Protein 4DUQ (pdb70)

InterPro domains:
  IPR001751 S100/Calcium binding protein 7/8-like, conserved site [PS00303] (59-80)
  IPR002048 EF-hand domain [PS50222] (51-86)
  IPR011992 EF-hand domain pair [SSF47473] (4-92)
  IPR013787 S100/CaBP-9k-type, calcium binding, subdomain [PF01023] (6-48)
  IPR013787 S100/CaBP-9k-type, calcium binding, subdomain [SM01394] (6-48)
  IPR018247 EF-Hand 1, calcium-binding site [PS00018] (64-76)
  IPR034325 S-100 [cd00213] (4-91)

GO terms:
  GO:0042802 identical protein binding (F, IPI)
  GO:0005515 protein binding (F, IPI)
  GO:0043542 endothelial cell migration (P, IMP)

CATH classification: 1.10.238.10

Organism: Homo sapiens (NCBI:txid9606)

Sequence (178 aa):
SSSSLEQALAVVLLVTTFHKYSSQEGDKFKLSKGEMKELLHHKKELPSSFVGEEKVDEEGLKKKKLMGSLDENSSDQQQVDFQEYAVFLALITVMSSNDFSSSLEQALAVLLVVTTTFHKYSSQQEGDKFKLSKGEMKELLHKELPSSFVGEKVDDEEGLKKLMGSSLDENSDQQVDFQQEYAVFLALIITTVMMSSNDFFQ

Radius of gyration: 16.67 Å; Cα contacts (8 Å, |Δi|>4): 256; chains: 2; bounding box: 32×40×41 Å

B-factor: mean 35.58, std 19.5, range [15.64, 169.21]

Structure (mmCIF, N/CA/C/O backbone):
data_4DUQ
#
_entry.id   4DUQ
#
_cell.length_a   84.670
_cell.length_b   84.670
_cell.length_c   58.300
_cell.angle_alpha   90.000
_cell.angle_beta   90.000
_cell.angle_gamma   120.000
#
_symmetry.space_group_name_H-M   'P 31 2 1'
#
loop_
_entity.id
_entity.type
_entity.pdbx_description
1 polymer 'Protein S100-A2'
2 non-polymer 'CALCIUM ION'
3 non-polymer 'POLYETHYLENE GLYCOL (N=34)'
4 water water
#
loop_
_atom_site.group_PDB
_atom_site.id
_atom_site.type_symbol
_atom_site.label_atom_id
_atom_site.label_alt_id
_atom_site.label_comp_id
_atom_site.label_asym_id
_atom_site.label_entity_id
_atom_site.label_seq_id
_atom_site.pdbx_PDB_ins_code
_atom_site.Cartn_x
_atom_site.Cartn_y
_atom_site.Cartn_z
_atom_site.occupancy
_atom_site.B_iso_or_equiv
_atom_site.auth_seq_id
_atom_site.auth_comp_id
_atom_site.auth_asym_id
_atom_site.auth_atom_id
_atom_site.pdbx_PDB_model_num
ATOM 1 N N . SER A 1 3 ? 32.438 23.527 24.916 1.00 81.17 2 SER A N 1
ATOM 2 C CA . SER A 1 3 ? 31.780 24.062 23.686 1.00 67.09 2 SER A CA 1
ATOM 3 C C . SER A 1 3 ? 30.289 24.254 23.881 1.00 46.44 2 SER A C 1
ATOM 4 O O . SER A 1 3 ? 29.574 23.349 24.290 1.00 73.02 2 SER A O 1
ATOM 7 N N . SER A 1 4 ? 29.782 25.407 23.472 1.00 41.31 3 SER A N 1
ATOM 8 C CA . SER A 1 4 ? 28.362 25.615 23.497 1.00 31.57 3 SER A CA 1
ATOM 9 C C . SER A 1 4 ? 27.668 24.687 22.502 1.00 31.05 3 SER A C 1
ATOM 10 O O . SER A 1 4 ? 28.269 24.093 21.628 1.00 32.89 3 SER A O 1
ATOM 13 N N . SER A 1 5 ? 26.362 24.632 22.617 1.00 29.93 4 SER A N 1
ATOM 14 C CA A SER A 1 5 ? 25.578 23.873 21.669 0.50 31.97 4 SER A CA 1
ATOM 15 C CA B SER A 1 5 ? 25.538 23.886 21.694 0.50 36.08 4 SER A CA 1
ATOM 16 C C . SER A 1 5 ? 25.728 24.434 20.267 1.00 28.26 4 SER A C 1
ATOM 17 O O . SER A 1 5 ? 25.810 23.652 19.324 1.00 28.01 4 SER A O 1
ATOM 22 N N . LEU A 1 6 ? 25.794 25.752 20.143 1.00 25.50 5 LEU A N 1
ATOM 23 C CA . LEU A 1 6 ? 25.955 26.340 18.833 1.00 24.14 5 LEU A CA 1
ATOM 24 C C . LEU A 1 6 ? 27.336 25.993 18.262 1.00 24.66 5 LEU A C 1
ATOM 25 O O . LEU A 1 6 ? 27.452 25.673 17.074 1.00 23.48 5 LEU A O 1
ATOM 30 N N . GLU A 1 7 ? 28.358 26.060 19.084 1.00 25.30 6 GLU A N 1
ATOM 31 C CA . GLU A 1 7 ? 29.689 25.742 18.592 1.00 24.81 6 GLU A CA 1
ATOM 32 C C . GLU A 1 7 ? 29.775 24.278 18.162 1.00 24.67 6 GLU A C 1
ATOM 33 O O . GLU A 1 7 ? 30.434 23.946 17.174 1.00 27.97 6 GLU A O 1
ATOM 39 N N . GLN A 1 8 ? 29.130 23.399 18.920 1.00 25.66 7 GLN A N 1
ATOM 40 C CA . GLN A 1 8 ? 29.135 21.999 18.536 1.00 28.20 7 GLN A CA 1
ATOM 41 C C . GLN A 1 8 ? 28.452 21.837 17.168 1.00 25.79 7 GLN A C 1
ATOM 42 O O . GLN A 1 8 ? 28.909 21.044 16.330 1.00 28.45 7 GLN A O 1
ATOM 48 N N . ALA A 1 9 ? 27.385 22.570 16.945 1.00 24.59 8 ALA A N 1
ATOM 49 C CA . ALA A 1 9 ? 26.685 22.501 15.687 1.00 25.33 8 ALA A CA 1
ATOM 50 C C . ALA A 1 9 ? 27.527 23.040 14.531 1.00 22.87 8 ALA A C 1
ATOM 51 O O . ALA A 1 9 ? 27.588 22.408 13.451 1.00 22.79 8 ALA A O 1
ATOM 53 N N . LEU A 1 10 ? 28.188 24.146 14.778 1.00 22.40 9 LEU A N 1
ATOM 54 C CA . LEU A 1 10 ? 29.072 24.692 13.773 1.00 22.26 9 LEU A CA 1
ATOM 55 C C . LEU A 1 10 ? 30.193 23.710 13.424 1.00 24.34 9 LEU A C 1
ATOM 56 O O . LEU A 1 10 ? 30.614 23.579 12.258 1.00 24.58 9 LEU A O 1
ATOM 61 N N . ALA A 1 11 ? 30.699 23.007 14.430 1.00 24.16 10 ALA A N 1
ATOM 62 C CA . ALA A 1 11 ? 31.745 22.036 14.207 1.00 29.21 10 ALA A CA 1
ATOM 63 C C . ALA A 1 11 ? 31.252 20.942 13.257 1.00 25.68 10 ALA A C 1
ATOM 64 O O . ALA A 1 11 ? 32.032 20.476 12.431 1.00 27.17 10 ALA A O 1
ATOM 66 N N . VAL A 1 12 ? 29.998 20.496 13.423 1.00 24.36 11 VAL A N 1
ATOM 67 C CA A VAL A 1 12 ? 29.459 19.470 12.530 0.50 27.77 11 VAL A CA 1
ATOM 68 C CA B VAL A 1 12 ? 29.334 19.517 12.517 0.50 25.17 11 VAL A CA 1
ATOM 69 C C . VAL A 1 12 ? 29.349 20.019 11.093 1.00 22.91 11 VAL A C 1
ATOM 70 O O . VAL A 1 12 ? 29.598 19.268 10.145 1.00 24.26 11 VAL A O 1
ATOM 77 N N . LEU A 1 13 ? 29.007 21.291 10.913 1.00 22.74 12 LEU A N 1
ATOM 78 C CA A LEU A 1 13 ? 28.997 21.883 9.554 0.50 22.27 12 LEU A CA 1
ATOM 79 C CA B LEU A 1 13 ? 28.975 21.837 9.552 0.50 23.73 12 LEU A CA 1
ATOM 80 C C . LEU A 1 13 ? 30.383 21.729 8.902 1.00 23.98 12 LEU A C 1
ATOM 81 O O . LEU A 1 13 ? 30.537 21.430 7.710 1.00 23.26 12 LEU A O 1
ATOM 90 N N . VAL A 1 14 ? 31.425 21.978 9.683 1.00 23.09 13 VAL A N 1
ATOM 91 C CA . VAL A 1 14 ? 32.817 21.860 9.203 1.00 23.94 13 VAL A CA 1
ATOM 92 C C . VAL A 1 14 ? 33.173 20.412 8.909 1.00 24.97 13 VAL A C 1
ATOM 93 O O . VAL A 1 14 ? 33.678 20.083 7.823 1.00 25.20 13 VAL A O 1
ATOM 97 N N . THR A 1 15 ? 32.969 19.566 9.905 1.00 24.33 14 THR A N 1
ATOM 98 C CA . THR A 1 15 ? 33.399 18.205 9.761 1.00 24.47 14 THR A CA 1
ATOM 99 C C . THR A 1 15 ? 32.638 17.471 8.622 1.00 23.27 14 THR A C 1
ATOM 100 O O . THR A 1 15 ? 33.177 16.608 7.933 1.00 27.34 14 THR A O 1
ATOM 104 N N . THR A 1 16 ? 31.380 17.829 8.447 1.00 23.58 15 THR A N 1
ATOM 105 C CA . THR A 1 16 ? 30.590 17.208 7.397 1.00 24.08 15 THR A CA 1
ATOM 106 C C . THR A 1 16 ? 31.179 17.462 6.033 1.00 23.55 15 THR A C 1
ATOM 107 O O . THR A 1 16 ? 31.244 16.579 5.180 1.00 24.73 15 THR A O 1
ATOM 111 N N . PHE A 1 17 ? 31.603 18.698 5.824 1.00 22.81 16 PHE A N 1
ATOM 112 C CA . PHE A 1 17 ? 32.183 19.041 4.536 1.00 23.32 16 PHE A CA 1
ATOM 113 C C . PHE A 1 17 ? 33.382 18.135 4.261 1.00 22.59 16 PHE A C 1
ATOM 114 O O . PHE A 1 17 ? 33.498 17.539 3.179 1.00 24.00 16 PHE A O 1
ATOM 122 N N . HIS A 1 18 ? 34.278 18.029 5.234 1.00 22.12 17 HIS A N 1
ATOM 123 C CA . HIS A 1 18 ? 35.503 17.276 5.059 1.00 22.27 17 HIS A CA 1
ATOM 124 C C . HIS A 1 18 ? 35.282 15.789 4.989 1.00 21.61 17 HIS A C 1
ATOM 125 O O . HIS A 1 18 ? 35.997 15.095 4.277 1.00 22.59 17 HIS A O 1
ATOM 132 N N . LYS A 1 19 ? 34.255 15.307 5.663 1.00 22.12 18 LYS A N 1
ATOM 133 C CA . LYS A 1 19 ? 33.909 13.897 5.603 1.00 23.03 18 LYS A CA 1
ATOM 134 C C . LYS A 1 19 ? 33.672 13.441 4.162 1.00 21.62 18 LYS A C 1
ATOM 135 O O . LYS A 1 19 ? 34.078 12.342 3.750 1.00 23.15 18 LYS A O 1
ATOM 141 N N . TYR A 1 20 ? 32.997 14.277 3.390 1.00 20.74 19 TYR A N 1
ATOM 142 C CA . TYR A 1 20 ? 32.678 13.981 1.996 1.00 21.79 19 TYR A CA 1
ATOM 143 C C . TYR A 1 20 ? 33.823 14.443 1.078 1.00 20.73 19 TYR A C 1
ATOM 144 O O . TYR A 1 20 ? 34.173 13.705 0.144 1.00 22.47 19 TYR A O 1
ATOM 153 N N . SER A 1 21 ? 34.377 15.634 1.295 1.00 20.62 20 SER A N 1
ATOM 154 C CA . SER A 1 21 ? 35.363 16.183 0.363 1.00 20.52 20 SER A CA 1
ATOM 155 C C . SER A 1 21 ? 36.621 15.346 0.315 1.00 19.88 20 SER A C 1
ATOM 156 O O . SER A 1 21 ? 37.255 15.314 -0.720 1.00 19.91 20 SER A O 1
ATOM 159 N N . SER A 1 22 ? 36.973 14.729 1.443 1.00 19.57 21 SER A N 1
ATOM 160 C CA . SER A 1 22 ? 38.248 14.037 1.563 1.00 18.75 21 SER A CA 1
ATOM 161 C C . SER A 1 22 ? 38.231 12.634 1.011 1.00 18.69 21 SER A C 1
ATOM 162 O O . SER A 1 22 ? 39.237 11.945 1.093 1.00 20.14 21 SER A O 1
ATOM 165 N N . GLN A 1 23 ? 37.127 12.183 0.423 1.00 19.21 22 GLN A N 1
ATOM 166 C CA . GLN A 1 23 ? 37.061 10.834 -0.119 1.00 20.29 22 GLN A CA 1
ATOM 167 C C . GLN A 1 23 ? 37.802 10.639 -1.438 1.00 19.98 22 GLN A C 1
ATOM 168 O O . GLN A 1 23 ? 38.640 9.747 -1.551 1.00 21.44 22 GLN A O 1
ATOM 174 N N . GLU A 1 24 ? 37.471 11.501 -2.386 1.00 20.51 23 GLU A N 1
ATOM 175 C CA . GLU A 1 24 ? 37.934 11.381 -3.755 1.00 22.09 23 GLU A CA 1
ATOM 176 C C . GLU A 1 24 ? 38.615 12.647 -4.205 1.00 20.46 23 GLU A C 1
ATOM 177 O O . GLU A 1 24 ? 38.418 13.770 -3.702 1.00 20.92 23 GLU A O 1
ATOM 183 N N . GLY A 1 25 ? 39.346 12.511 -5.299 1.00 23.91 24 GLY A N 1
ATOM 184 C CA . GLY A 1 25 ? 39.995 13.622 -5.934 1.00 24.81 24 GLY A CA 1
ATOM 185 C C . GLY A 1 25 ? 40.749 14.518 -4.982 1.00 23.14 24 GLY A C 1
ATOM 186 O O . GLY A 1 25 ? 41.463 14.082 -4.101 1.00 22.92 24 GLY A O 1
ATOM 187 N N . ASP A 1 26 ? 40.484 15.835 -5.096 1.00 23.33 25 ASP A N 1
ATOM 188 C CA . ASP A 1 26 ? 41.012 16.865 -4.229 1.00 22.34 25 ASP A CA 1
ATOM 189 C C . ASP A 1 26 ? 40.267 16.663 -2.892 1.00 23.54 25 ASP A C 1
ATOM 190 O O . ASP A 1 26 ? 39.006 16.709 -2.783 1.00 22.43 25 ASP A O 1
ATOM 195 N N . LYS A 1 27 ? 41.071 16.490 -1.853 1.00 20.58 26 LYS A N 1
ATOM 196 C CA . LYS A 1 27 ? 40.554 16.217 -0.497 1.00 19.81 26 LYS A CA 1
ATOM 197 C C . LYS A 1 27 ? 39.917 17.421 0.146 1.00 20.99 26 LYS A C 1
ATOM 198 O O . LYS A 1 27 ? 39.186 17.217 1.119 1.00 22.64 26 LYS A O 1
ATOM 204 N N . PHE A 1 28 ? 40.092 18.626 -0.408 1.00 21.07 27 PHE A N 1
ATOM 205 C CA . PHE A 1 28 ? 39.494 19.804 0.125 1.00 22.66 27 PHE A CA 1
ATOM 206 C C . PHE A 1 28 ? 38.378 20.407 -0.719 1.00 21.56 27 PHE A C 1
ATOM 207 O O . PHE A 1 28 ? 37.862 21.470 -0.408 1.00 23.81 27 PHE A O 1
ATOM 215 N N . LYS A 1 29 ? 37.918 19.638 -1.696 1.00 21.39 28 LYS A N 1
ATOM 216 C CA . LYS A 1 29 ? 36.801 20.080 -2.540 1.00 21.27 28 LYS A CA 1
ATOM 217 C C . LYS A 1 29 ? 35.806 18.955 -2.683 1.00 21.25 28 LYS A C 1
ATOM 218 O O . LYS A 1 29 ? 36.227 17.790 -2.758 1.00 19.98 28 LYS A O 1
ATOM 224 N N . LEU A 1 30 ? 34.526 19.320 -2.783 1.00 20.07 29 LEU A N 1
ATOM 225 C CA . LEU A 1 30 ? 33.453 18.373 -3.018 1.00 20.04 29 LEU A CA 1
ATOM 226 C C . LEU A 1 30 ? 33.243 18.262 -4.538 1.00 20.98 29 LEU A C 1
ATOM 227 O O . LEU A 1 30 ? 32.903 19.276 -5.190 1.00 22.12 29 LEU A O 1
ATOM 232 N N . SER A 1 31 ? 33.406 17.055 -5.048 1.00 21.76 30 SER A N 1
ATOM 233 C CA . SER A 1 31 ? 33.045 16.761 -6.417 1.00 22.31 30 SER A CA 1
ATOM 234 C C . SER A 1 31 ? 31.531 16.628 -6.501 1.00 21.69 30 SER A C 1
ATOM 235 O O . SER A 1 31 ? 30.859 16.560 -5.489 1.00 22.63 30 SER A O 1
ATOM 238 N N . LYS A 1 32 ? 31.028 16.537 -7.729 1.00 23.03 31 LYS A N 1
ATOM 239 C CA . LYS A 1 32 ? 29.625 16.247 -7.940 1.00 24.16 31 LYS A CA 1
ATOM 240 C C . LYS A 1 32 ? 29.223 15.017 -7.196 1.00 22.95 31 LYS A C 1
ATOM 241 O O . LYS A 1 32 ? 28.169 14.945 -6.616 1.00 23.36 31 LYS A O 1
ATOM 247 N N . GLY A 1 33 ? 30.029 13.967 -7.319 1.00 23.86 32 GLY A N 1
ATOM 248 C CA . GLY A 1 33 ? 29.722 12.719 -6.701 1.00 25.81 32 GLY A CA 1
ATOM 249 C C . GLY A 1 33 ? 29.735 12.750 -5.190 1.00 23.41 32 GLY A C 1
ATOM 250 O O . GLY A 1 33 ? 28.888 12.109 -4.517 1.00 24.91 32 GLY A O 1
ATOM 251 N N . GLU A 1 34 ? 30.691 13.455 -4.625 1.00 23.40 33 GLU A N 1
ATOM 252 C CA . GLU A 1 34 ? 30.725 13.631 -3.178 1.00 23.06 33 GLU A CA 1
ATOM 253 C C . GLU A 1 34 ? 29.570 14.480 -2.661 1.00 21.66 33 GLU A C 1
ATOM 254 O O . GLU A 1 34 ? 28.969 14.132 -1.614 1.00 22.99 33 GLU A O 1
ATOM 260 N N . MET A 1 35 ? 29.184 15.519 -3.400 1.00 21.45 34 MET A N 1
ATOM 261 C CA . MET A 1 35 ? 28.001 16.267 -3.073 1.00 22.13 34 MET A CA 1
ATOM 262 C C . MET A 1 35 ? 26.756 15.420 -3.136 1.00 22.28 34 MET A C 1
ATOM 263 O O . MET A 1 35 ? 25.877 15.574 -2.303 1.00 22.10 34 MET A O 1
ATOM 268 N N . LYS A 1 36 ? 26.626 14.560 -4.162 1.00 22.19 35 LYS A N 1
ATOM 269 C CA . LYS A 1 36 ? 25.451 13.714 -4.269 1.00 23.69 35 LYS A CA 1
ATOM 270 C C . LYS A 1 36 ? 25.329 12.890 -3.005 1.00 23.30 35 LYS A C 1
ATOM 271 O O . LYS A 1 36 ? 24.224 12.738 -2.467 1.00 25.87 35 LYS A O 1
ATOM 277 N N . GLU A 1 37 ? 26.441 12.308 -2.560 1.00 23.79 36 GLU A N 1
ATOM 278 C CA . GLU A 1 37 ? 26.448 11.504 -1.328 1.00 26.44 36 GLU A CA 1
ATOM 279 C C . GLU A 1 37 ? 26.076 12.332 -0.078 1.00 23.80 36 GLU A C 1
ATOM 280 O O . GLU A 1 37 ? 25.254 11.909 0.741 1.00 25.80 36 GLU A O 1
ATOM 286 N N . LEU A 1 38 ? 26.657 13.506 -0.003 1.00 23.39 37 LEU A N 1
ATOM 287 C CA . LEU A 1 38 ? 26.342 14.437 1.089 1.00 22.44 37 LEU A CA 1
ATOM 288 C C . LEU A 1 38 ? 24.844 14.732 1.134 1.00 24.12 37 LEU A C 1
ATOM 289 O O . LEU A 1 38 ? 24.176 14.629 2.180 1.00 24.12 37 LEU A O 1
ATOM 294 N N . LEU A 1 39 ? 24.267 15.066 -0.020 1.00 24.04 38 LEU A N 1
ATOM 295 C CA . LEU A 1 39 ? 22.828 15.364 -0.049 1.00 24.31 38 LEU A CA 1
ATOM 296 C C . LEU A 1 39 ? 21.999 14.163 0.412 1.00 24.05 38 LEU A C 1
ATOM 297 O O . LEU A 1 39 ? 21.063 14.293 1.187 1.00 26.57 38 LEU A O 1
ATOM 302 N N . 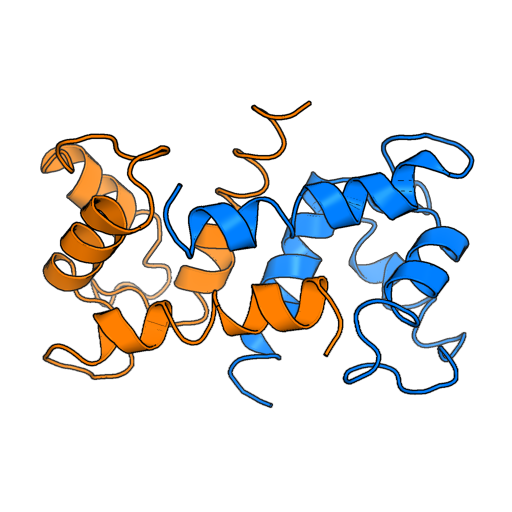HIS A 1 40 ? 22.236 13.000 -0.208 1.00 28.02 39 HIS A N 1
ATOM 303 C CA A HIS A 1 40 ? 21.417 11.828 0.078 0.50 30.63 39 HIS A CA 1
ATOM 304 C CA B HIS A 1 40 ? 21.472 11.800 0.061 0.50 30.63 39 HIS A CA 1
ATOM 305 C C . HIS A 1 40 ? 21.527 11.382 1.540 1.00 27.68 39 HIS A C 1
ATOM 306 O O . HIS A 1 40 ? 20.502 10.995 2.147 1.00 33.23 39 HIS A O 1
ATOM 319 N N . LYS A 1 41 ? 22.739 11.426 2.100 1.00 26.57 40 LYS A N 1
ATOM 320 C CA A LYS A 1 41 ? 22.947 10.929 3.482 0.50 25.69 40 LYS A CA 1
ATOM 321 C CA B LYS A 1 41 ? 23.021 10.942 3.468 0.50 29.75 40 LYS A CA 1
ATOM 322 C C . LYS A 1 41 ? 22.732 11.985 4.554 1.00 27.70 40 LYS A C 1
ATOM 323 O O . LYS A 1 41 ? 22.261 11.664 5.657 1.00 32.46 40 LYS A O 1
ATOM 334 N N . GLU A 1 42 ? 23.023 13.241 4.253 1.00 26.78 41 GLU A N 1
ATOM 335 C CA . GLU A 1 42 ? 22.975 14.307 5.240 1.00 25.55 41 GLU A CA 1
ATOM 336 C C . GLU A 1 42 ? 21.759 15.234 5.147 1.00 27.70 41 GLU A C 1
ATOM 337 O O . GLU A 1 42 ? 21.427 15.882 6.124 1.00 28.23 41 GLU A O 1
ATOM 343 N N . LEU A 1 43 ? 21.139 15.321 3.963 1.00 24.82 42 LEU A N 1
ATOM 344 C CA . LEU A 1 43 ? 20.003 16.174 3.760 1.00 26.82 42 LEU A CA 1
ATOM 345 C C . LEU A 1 43 ? 18.842 15.434 3.111 1.00 30.08 42 LEU A C 1
ATOM 346 O O . LEU A 1 43 ? 18.165 15.960 2.215 1.00 31.10 42 LEU A O 1
ATOM 351 N N . PRO A 1 44 ? 18.498 14.266 3.665 1.00 31.73 43 PRO A N 1
ATOM 352 C CA . PRO A 1 44 ? 17.420 13.516 3.039 1.00 37.50 43 PRO A CA 1
ATOM 353 C C . PRO A 1 44 ? 16.080 14.255 3.048 1.00 41.19 43 PRO A C 1
ATOM 354 O O . PRO A 1 44 ? 15.254 14.042 2.155 1.00 40.83 43 PRO A O 1
ATOM 358 N N . SER A 1 45 ? 15.862 15.116 4.039 1.00 38.02 44 SER A N 1
ATOM 359 C CA A SER A 1 45 ? 14.654 15.946 4.068 0.50 45.24 44 SER A CA 1
ATOM 360 C CA B SER A 1 45 ? 14.667 15.972 4.086 0.50 39.81 44 SER A CA 1
ATOM 361 C C . SER A 1 45 ? 14.554 16.900 2.869 1.00 41.14 44 SER A C 1
ATOM 362 O O . SER A 1 45 ? 13.463 17.291 2.492 1.00 46.50 44 SER A O 1
ATOM 367 N N . PHE A 1 46 ? 15.689 17.232 2.240 1.00 36.27 45 PHE A N 1
ATOM 368 C CA . PHE A 1 46 ? 15.743 18.183 1.123 1.00 40.73 45 PHE A CA 1
ATOM 369 C C . PHE A 1 46 ? 15.689 17.493 -0.218 1.00 47.21 45 PHE A C 1
ATOM 370 O O . PHE A 1 46 ? 15.162 18.038 -1.176 1.00 53.44 45 PHE A O 1
ATOM 378 N N . VAL A 1 47 ? 16.234 16.293 -0.298 1.00 36.98 46 VAL A N 1
ATOM 379 C CA . VAL A 1 47 ? 16.340 15.597 -1.588 1.00 38.16 46 VAL A CA 1
ATOM 380 C C . VAL A 1 47 ? 15.582 14.297 -1.682 1.00 40.09 46 VAL A C 1
ATOM 381 O O . VAL A 1 47 ? 15.405 13.785 -2.768 1.00 48.25 46 VAL A O 1
ATOM 385 N N . GLY A 1 48 ? 15.110 13.758 -0.573 1.00 43.65 47 GLY A N 1
ATOM 386 C CA . GLY A 1 48 ? 14.559 12.398 -0.596 1.00 62.82 47 GLY A CA 1
ATOM 387 C C . GLY A 1 48 ? 15.580 11.296 -0.898 1.00 64.53 47 GLY A C 1
ATOM 388 O O . GLY A 1 48 ? 16.804 11.501 -0.755 1.00 68.67 47 GLY A O 1
ATOM 389 N N . GLU A 1 49 ? 15.050 10.147 -1.350 1.00 72.17 48 GLU A N 1
ATOM 390 C CA A GLU A 1 49 ? 15.803 8.892 -1.567 0.50 67.83 48 GLU A CA 1
ATOM 391 C CA B GLU A 1 49 ? 15.860 8.934 -1.519 0.50 76.21 48 GLU A CA 1
ATOM 392 C C . GLU A 1 49 ? 16.666 8.925 -2.818 1.00 68.07 48 GLU A C 1
ATOM 393 O O . GLU A 1 49 ? 17.686 8.243 -2.897 1.00 74.36 48 GLU A O 1
ATOM 404 N N . LYS A 1 50 ? 16.229 9.678 -3.824 1.00 63.37 49 LYS A N 1
ATOM 405 C CA . LYS A 1 50 ? 16.997 9.764 -5.071 1.00 68.29 49 LYS A CA 1
ATOM 406 C C . LYS A 1 50 ? 17.402 11.219 -5.369 1.00 59.52 49 LYS A C 1
ATOM 407 O O . LYS A 1 50 ? 16.555 12.103 -5.477 1.00 72.01 49 LYS A O 1
ATOM 413 N N . VAL A 1 51 ? 18.711 11.464 -5.463 1.00 53.33 50 VAL A N 1
ATOM 414 C CA . VAL A 1 51 ? 19.216 12.798 -5.828 1.00 44.36 50 VAL A CA 1
ATOM 415 C C . VAL A 1 51 ? 19.027 13.057 -7.341 1.00 50.62 50 VAL A C 1
ATOM 416 O O . VAL A 1 51 ? 19.662 12.391 -8.175 1.00 54.92 50 VAL A O 1
ATOM 420 N N . ASP A 1 52 ? 18.148 14.011 -7.683 1.00 44.69 51 ASP A N 1
ATOM 421 C CA . ASP A 1 52 ? 17.816 14.283 -9.094 1.00 45.26 51 ASP A CA 1
ATOM 422 C C . ASP A 1 52 ? 19.040 14.787 -9.828 1.00 37.94 51 ASP A C 1
ATOM 423 O O . ASP A 1 52 ? 19.705 15.748 -9.381 1.00 35.45 51 ASP A O 1
ATOM 428 N N . GLU A 1 53 ? 19.367 14.152 -10.952 1.00 41.15 52 GLU A N 1
ATOM 429 C CA . GLU A 1 53 ? 20.597 14.488 -11.680 1.00 41.23 52 GLU A CA 1
ATOM 430 C C . GLU A 1 53 ? 20.633 15.934 -12.186 1.00 38.70 52 GLU A C 1
ATOM 431 O O . GLU A 1 53 ? 21.666 16.604 -12.085 1.00 34.09 52 GLU A O 1
ATOM 437 N N . GLU A 1 54 ? 19.530 16.420 -12.742 1.00 36.66 53 GLU A N 1
ATOM 438 C CA . GLU A 1 54 ? 19.526 17.786 -13.255 1.00 36.02 53 GLU A CA 1
ATOM 439 C C . GLU A 1 54 ? 19.642 18.813 -12.145 1.00 30.78 53 GLU A C 1
ATOM 440 O O . GLU A 1 54 ? 20.304 19.839 -12.340 1.00 32.08 53 GLU A O 1
ATOM 446 N N . GLY A 1 55 ? 18.932 18.587 -11.025 1.00 31.09 54 GLY A N 1
ATOM 447 C CA . GLY A 1 55 ? 19.008 19.501 -9.900 1.00 32.27 54 GLY A CA 1
ATOM 448 C C . GLY A 1 55 ? 20.447 19.518 -9.392 1.00 27.40 54 GLY A C 1
ATOM 449 O O . GLY A 1 55 ? 21.001 20.564 -9.060 1.00 28.68 54 GLY A O 1
ATOM 450 N N . LEU A 1 56 ? 21.063 18.357 -9.313 1.00 28.86 55 LEU A N 1
ATOM 451 C CA . LEU A 1 56 ? 22.405 18.283 -8.818 1.00 26.47 55 LEU A CA 1
ATOM 452 C C . LEU A 1 56 ? 23.364 19.097 -9.688 1.00 27.83 55 LEU A C 1
ATOM 453 O O . LEU A 1 56 ? 24.239 19.806 -9.201 1.00 25.72 55 LEU A O 1
ATOM 458 N N . LYS A 1 57 ? 23.191 19.011 -10.998 1.00 27.58 56 LYS A N 1
ATOM 459 C CA A LYS A 1 57 ? 24.018 19.795 -11.921 0.50 25.58 56 LYS A CA 1
ATOM 460 C CA B LYS A 1 57 ? 24.040 19.758 -11.897 0.50 25.95 56 LYS A CA 1
ATOM 461 C C . LYS A 1 57 ? 23.817 21.287 -11.699 1.00 25.87 56 LYS A C 1
ATOM 462 O O . LYS A 1 57 ? 24.768 22.056 -11.768 1.00 24.44 56 LYS A O 1
ATOM 473 N N . LYS A 1 58 ? 22.577 21.709 -11.521 1.00 24.83 57 LYS A N 1
ATOM 474 C CA A LYS A 1 58 ? 22.333 23.131 -11.332 0.50 26.87 57 LYS A CA 1
ATOM 475 C CA B LYS A 1 58 ? 22.255 23.104 -11.295 0.50 22.70 57 LYS A CA 1
ATOM 476 C C . LYS A 1 58 ? 22.840 23.584 -9.969 1.00 21.77 57 LYS A C 1
ATOM 477 O O . LYS A 1 58 ? 23.386 24.665 -9.861 1.00 22.34 57 LYS A O 1
ATOM 488 N N . LEU A 1 59 ? 22.682 22.747 -8.934 1.00 22.89 58 LEU A N 1
ATOM 489 C CA . LEU A 1 59 ? 23.201 23.077 -7.588 1.00 22.53 58 LEU A CA 1
ATOM 490 C C . LEU A 1 59 ? 24.701 23.281 -7.679 1.00 19.99 58 LEU A C 1
ATOM 491 O O . LEU A 1 59 ? 25.289 24.236 -7.211 1.00 21.18 58 LEU A O 1
ATOM 496 N N . MET A 1 60 ? 25.384 22.295 -8.204 1.00 21.61 59 MET A N 1
ATOM 497 C CA . MET A 1 60 ? 26.794 22.361 -8.374 1.00 20.47 59 MET A CA 1
ATOM 498 C C . MET A 1 60 ? 27.225 23.595 -9.167 1.00 22.58 59 MET A C 1
ATOM 499 O O . MET A 1 60 ? 28.175 24.298 -8.806 1.00 23.32 59 MET A O 1
ATOM 504 N N . GLY A 1 61 ? 26.544 23.831 -10.265 1.00 22.11 60 GLY A N 1
ATOM 505 C CA . GLY A 1 61 ? 26.873 24.980 -11.066 1.00 22.81 60 GLY A CA 1
ATOM 506 C C . GLY A 1 61 ? 26.694 26.342 -10.374 1.00 24.57 60 GLY A C 1
ATOM 507 O O . GLY A 1 61 ? 27.470 27.234 -10.614 1.00 27.27 60 GLY A O 1
ATOM 508 N N . SER A 1 62 ? 25.673 26.460 -9.531 1.00 23.55 61 SER A N 1
ATOM 509 C CA . SER A 1 62 ? 25.403 27.705 -8.823 1.00 28.60 61 SER A CA 1
ATOM 510 C C . SER A 1 62 ? 26.392 27.923 -7.682 1.00 23.81 61 SER A C 1
ATOM 511 O O . SER A 1 62 ? 26.689 29.060 -7.317 1.00 33.05 61 SER A O 1
ATOM 514 N N . LEU A 1 63 ? 26.898 26.829 -7.122 1.00 19.34 62 LEU A N 1
ATOM 515 C CA . LEU A 1 63 ? 27.866 26.914 -5.994 1.00 19.91 62 LEU A CA 1
ATOM 516 C C . LEU A 1 63 ? 29.312 27.085 -6.472 1.00 21.79 62 LEU A C 1
ATOM 517 O O . LEU A 1 63 ? 30.117 27.729 -5.802 1.00 21.41 62 LEU A O 1
ATOM 522 N N . ASP A 1 64 ? 29.608 26.507 -7.625 1.00 22.30 63 ASP A N 1
ATOM 523 C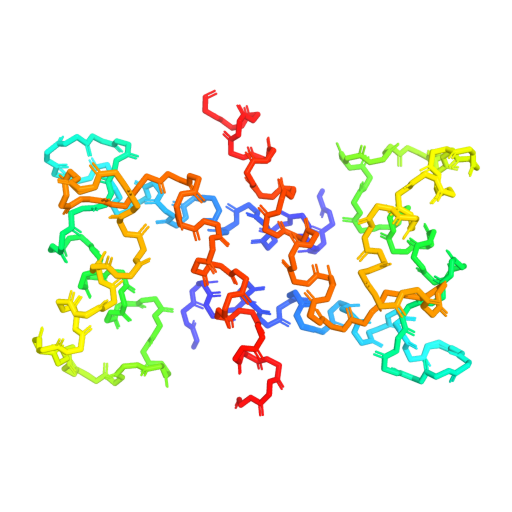 CA . ASP A 1 64 ? 30.914 26.515 -8.169 1.00 22.66 63 ASP A CA 1
ATOM 524 C C . ASP A 1 64 ? 31.268 27.735 -8.913 1.00 26.98 63 ASP A C 1
ATOM 525 O O . ASP A 1 64 ? 31.343 27.715 -10.167 1.00 29.48 63 ASP A O 1
ATOM 530 N N . GLU A 1 65 ? 31.675 28.731 -8.148 1.00 22.99 64 GLU A N 1
ATOM 531 C CA . GLU A 1 65 ? 31.949 30.057 -8.618 1.00 24.17 64 GLU A CA 1
ATOM 532 C C . GLU A 1 65 ? 33.222 30.207 -9.454 1.00 26.01 64 GLU A C 1
ATOM 533 O O . GLU A 1 65 ? 33.321 31.124 -10.244 1.00 33.38 64 GLU A O 1
ATOM 539 N N . ASN A 1 66 ? 34.215 29.335 -9.278 1.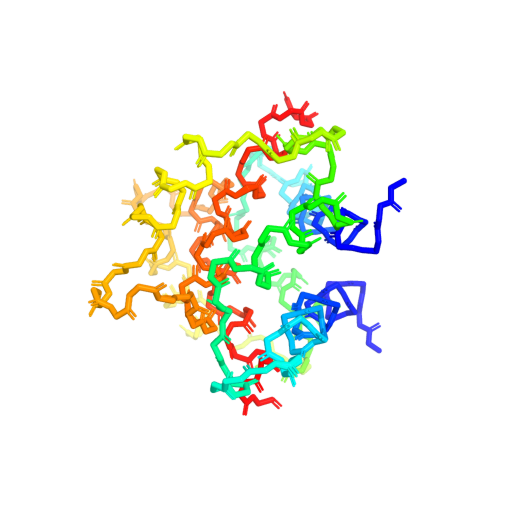00 28.17 65 ASN A N 1
ATOM 540 C CA . ASN A 1 66 ? 35.412 29.358 -10.099 1.00 27.61 65 ASN A CA 1
ATOM 541 C C . ASN A 1 66 ? 35.456 28.367 -11.276 1.00 23.99 65 ASN A C 1
ATOM 542 O O . ASN A 1 66 ? 36.475 28.166 -11.885 1.00 36.58 65 ASN A O 1
ATOM 547 N N . SER A 1 67 ? 34.340 27.679 -11.531 1.00 28.17 66 SER A N 1
ATOM 548 C CA A SER A 1 67 ? 34.118 26.693 -12.619 0.50 28.95 66 SER A CA 1
ATOM 549 C CA B SER A 1 67 ? 34.321 26.814 -12.717 0.50 30.98 66 SER A CA 1
ATOM 550 C C . SER A 1 67 ? 35.153 25.569 -12.647 1.00 27.24 66 SER A C 1
ATOM 551 O O . SER A 1 67 ? 35.502 25.050 -13.712 1.00 31.91 66 SER A O 1
ATOM 556 N N . ASP A 1 68 ? 35.587 25.145 -11.436 1.00 27.47 67 ASP A N 1
ATOM 557 C CA . ASP A 1 68 ? 36.448 23.989 -11.345 1.00 25.04 67 ASP A CA 1
ATOM 558 C C . ASP A 1 68 ? 35.666 22.711 -11.187 1.00 26.05 67 ASP A C 1
ATOM 559 O O . ASP A 1 68 ? 36.283 21.679 -10.957 1.00 27.68 67 ASP A O 1
ATOM 564 N N . GLN A 1 69 ? 34.326 22.800 -11.301 1.00 24.32 68 GLN A N 1
ATOM 565 C CA A GLN A 1 69 ? 33.459 21.605 -11.199 0.50 27.36 68 GLN A CA 1
ATOM 566 C CA B GLN A 1 69 ? 33.410 21.670 -11.201 0.50 28.95 68 GLN A CA 1
ATOM 567 C C . GLN A 1 69 ? 33.363 21.034 -9.809 1.00 23.14 68 GLN A C 1
ATOM 568 O O . GLN A 1 69 ? 32.806 19.956 -9.623 1.00 35.25 68 GLN A O 1
ATOM 579 N N . GLN A 1 70 ? 33.896 21.785 -8.832 1.00 24.18 69 GLN A N 1
ATOM 580 C CA . GLN A 1 70 ? 33.883 21.325 -7.435 1.00 22.47 69 GLN A CA 1
ATOM 581 C C . GLN A 1 70 ? 33.449 22.440 -6.538 1.00 21.49 69 GLN A C 1
ATOM 582 O O . GLN A 1 70 ? 33.490 23.602 -6.913 1.00 21.05 69 GLN A O 1
ATOM 588 N N . VAL A 1 71 ? 33.113 22.075 -5.333 1.00 19.91 70 VAL A N 1
ATOM 589 C CA . VAL A 1 71 ? 32.688 23.051 -4.285 1.00 19.91 70 VAL A CA 1
ATOM 590 C C . VAL A 1 71 ? 33.743 23.049 -3.169 1.00 20.19 70 VAL A C 1
ATOM 591 O O . VAL A 1 71 ? 33.949 22.052 -2.494 1.00 20.60 70 VAL A O 1
ATOM 595 N N . ASP A 1 72 ? 34.470 24.153 -3.046 1.00 20.02 71 ASP A N 1
ATOM 596 C CA . ASP A 1 72 ? 35.433 24.358 -1.960 1.00 21.07 71 ASP A CA 1
ATOM 597 C C . ASP A 1 72 ? 34.747 24.873 -0.712 1.00 21.79 71 ASP A C 1
ATOM 598 O O . ASP A 1 72 ? 33.554 25.105 -0.746 1.00 22.17 71 ASP A O 1
ATOM 603 N N . PHE A 1 73 ? 35.458 24.988 0.405 1.00 23.20 72 PHE A N 1
ATOM 604 C CA . PHE A 1 73 ? 34.722 25.307 1.641 1.00 24.27 72 PHE A CA 1
ATOM 605 C C . PHE A 1 73 ? 34.104 26.698 1.614 1.00 23.89 72 PHE A C 1
ATOM 606 O O . PHE A 1 73 ? 32.962 26.854 2.053 1.00 29.69 72 PHE A O 1
ATOM 614 N N . GLN A 1 74 ? 34.784 27.653 0.956 1.00 26.76 73 GLN A N 1
ATOM 615 C CA . GLN A 1 74 ? 34.260 29.009 0.851 1.00 29.13 73 GLN A CA 1
ATOM 616 C C . GLN A 1 74 ? 32.931 28.993 0.041 1.00 26.21 73 GLN A C 1
ATOM 617 O O . GLN A 1 74 ? 31.905 29.599 0.408 1.00 29.28 73 GLN A O 1
ATOM 623 N N . GLU A 1 75 ? 32.931 28.218 -1.029 1.00 24.83 74 GLU A N 1
ATOM 624 C CA . GLU A 1 75 ? 31.751 28.100 -1.880 1.00 24.94 74 GLU A CA 1
ATOM 625 C C . GLU A 1 75 ? 30.615 27.382 -1.121 1.00 23.72 74 GLU A C 1
ATOM 626 O O . GLU A 1 75 ? 29.464 27.717 -1.249 1.00 27.19 74 GLU A O 1
ATOM 632 N N . TYR A 1 76 ? 30.987 26.354 -0.345 1.00 26.16 75 TYR A N 1
ATOM 633 C CA . TYR A 1 76 ? 30.074 25.605 0.473 1.00 24.30 75 TYR A CA 1
ATOM 634 C C . TYR A 1 76 ? 29.383 26.539 1.532 1.00 25.21 75 TYR A C 1
ATOM 635 O O . TYR A 1 76 ? 28.284 26.294 1.921 1.00 26.16 75 TYR A O 1
ATOM 644 N N . ALA A 1 77 ? 30.029 27.610 1.976 1.00 30.40 76 ALA A N 1
ATOM 645 C CA . ALA A 1 77 ? 29.439 28.505 2.972 1.00 30.41 76 ALA A CA 1
ATOM 646 C C . ALA A 1 77 ? 28.157 29.117 2.382 1.00 24.83 76 ALA A C 1
ATOM 647 O O . ALA A 1 77 ? 27.204 29.430 3.104 1.00 24.35 76 ALA A O 1
ATOM 649 N N . VAL A 1 78 ? 28.109 29.362 1.083 1.00 23.96 77 VAL A N 1
ATOM 650 C CA . VAL A 1 78 ? 26.881 29.876 0.470 1.00 22.60 77 VAL A CA 1
ATOM 651 C C . VAL A 1 78 ? 25.762 28.845 0.605 1.00 20.34 77 VAL A C 1
ATOM 652 O O . VAL A 1 78 ? 24.615 29.182 0.924 1.00 22.28 77 VAL A O 1
ATOM 656 N N . PHE A 1 79 ? 26.093 27.586 0.388 1.00 20.39 78 PHE A N 1
ATOM 657 C CA . PHE A 1 79 ? 25.172 26.507 0.554 1.00 21.05 78 PHE A CA 1
ATOM 658 C C . PHE A 1 79 ? 24.698 26.425 1.991 1.00 21.48 78 PHE A C 1
ATOM 659 O O . PHE A 1 79 ? 23.504 26.229 2.239 1.00 21.48 78 PHE A O 1
ATOM 667 N N . LEU A 1 80 ? 25.616 26.587 2.934 1.00 20.55 79 LEU A N 1
ATOM 668 C CA . LEU A 1 80 ? 25.257 26.541 4.383 1.00 21.39 79 LEU A CA 1
ATOM 669 C C . LEU A 1 80 ? 24.226 27.622 4.660 1.00 19.85 79 LEU A C 1
ATOM 670 O O . LEU A 1 80 ? 23.232 27.331 5.349 1.00 21.14 79 LEU A O 1
ATOM 675 N N . ALA A 1 81 ? 24.444 28.843 4.195 1.00 19.86 80 ALA A N 1
ATOM 676 C CA . ALA A 1 81 ? 23.495 29.902 4.472 1.00 20.03 80 ALA A CA 1
ATOM 677 C C . ALA A 1 81 ? 22.095 29.517 3.916 1.00 18.90 80 ALA A C 1
ATOM 678 O O . ALA A 1 81 ? 21.042 29.731 4.556 1.00 20.66 80 ALA A O 1
ATOM 680 N N . LEU A 1 82 ? 22.073 29.008 2.687 1.00 19.34 81 LEU A N 1
ATOM 681 C CA . LEU A 1 82 ? 20.813 28.653 2.078 1.00 20.44 81 LEU A CA 1
ATOM 682 C C . LEU A 1 82 ? 20.053 27.575 2.834 1.00 21.97 81 LEU A C 1
ATOM 683 O O . LEU A 1 82 ? 18.852 27.703 3.091 1.00 21.69 81 LEU A O 1
ATOM 688 N N . ILE A 1 83 ? 20.742 26.496 3.153 1.00 21.10 82 ILE A N 1
ATOM 689 C CA . ILE A 1 83 ? 20.088 25.412 3.821 1.00 22.14 82 ILE A CA 1
ATOM 690 C C . ILE A 1 83 ? 19.670 25.773 5.258 1.00 21.07 82 ILE A C 1
ATOM 691 O O . ILE A 1 83 ? 18.730 25.199 5.778 1.00 22.94 82 ILE A O 1
ATOM 696 N N . THR A 1 84 ? 20.363 26.710 5.879 1.00 20.38 83 THR A N 1
ATOM 697 C CA . THR A 1 84 ? 19.971 27.241 7.188 1.00 20.01 83 THR A CA 1
ATOM 698 C C . THR A 1 84 ? 18.657 28.000 7.068 1.00 20.51 83 THR A C 1
ATOM 699 O O . THR A 1 84 ? 17.758 27.752 7.862 1.00 20.66 83 THR A O 1
ATOM 703 N N . VAL A 1 85 ? 18.561 28.872 6.093 1.00 20.11 84 VAL A N 1
ATOM 704 C CA . VAL A 1 85 ? 17.272 29.549 5.846 1.00 19.75 84 VAL A CA 1
ATOM 705 C C . VAL A 1 85 ? 16.172 28.560 5.524 1.00 21.01 84 VAL A C 1
ATOM 706 O O . VAL A 1 85 ? 15.040 28.707 6.021 1.00 22.85 84 VAL A O 1
ATOM 710 N N . MET A 1 86 ? 16.482 27.576 4.671 1.00 21.97 85 MET A N 1
ATOM 711 C CA . MET A 1 86 ? 15.478 26.597 4.350 1.00 23.01 85 MET A CA 1
ATOM 712 C C . MET A 1 86 ? 15.011 25.798 5.605 1.00 28.02 85 MET A C 1
ATOM 713 O O . MET A 1 86 ? 13.861 25.483 5.742 1.00 28.16 85 MET A O 1
ATOM 718 N N . SER A 1 87 ? 15.944 25.489 6.493 1.00 24.12 86 SER A N 1
ATOM 719 C CA A SER A 1 87 ? 15.598 24.745 7.703 0.50 24.99 86 SER A CA 1
ATOM 720 C CA B SER A 1 87 ? 15.637 24.750 7.730 0.50 26.49 86 SER A CA 1
ATOM 721 C C . SER A 1 87 ? 14.681 25.558 8.617 1.00 25.17 86 SER A C 1
ATOM 722 O O . SER A 1 87 ? 13.820 24.989 9.271 1.00 31.53 86 SER A O 1
ATOM 727 N N . ASN A 1 88 ? 14.833 26.873 8.625 1.00 22.74 87 ASN A N 1
ATOM 728 C CA . ASN A 1 88 ? 13.978 27.740 9.429 1.00 22.70 87 ASN A CA 1
ATOM 729 C C . ASN A 1 88 ? 12.577 27.765 8.808 1.00 24.41 87 ASN A C 1
ATOM 730 O O . ASN A 1 88 ? 11.572 27.631 9.501 1.00 28.66 87 ASN A O 1
ATOM 735 N N . ASP A 1 89 ? 12.516 27.953 7.494 1.00 26.69 88 ASP A N 1
ATOM 736 C CA . ASP A 1 89 ? 11.237 28.192 6.870 1.00 30.82 88 ASP A CA 1
ATOM 737 C C . ASP A 1 89 ? 10.420 26.939 6.630 1.00 39.42 88 ASP A C 1
ATOM 738 O O . ASP A 1 89 ? 9.194 27.017 6.453 1.00 49.01 88 ASP A O 1
ATOM 743 N N . PHE A 1 90 ? 11.107 25.819 6.432 1.00 41.77 89 PHE A N 1
ATOM 744 C CA . PHE A 1 90 ? 10.463 24.601 6.001 1.00 44.46 89 PHE A CA 1
ATOM 745 C C . PHE A 1 90 ? 10.939 23.471 6.942 1.00 48.23 89 PHE A C 1
ATOM 746 O O . PHE A 1 90 ? 10.206 22.517 7.183 1.00 73.17 89 PHE A O 1
ATOM 754 N N . SER B 1 3 ? 16.885 11.908 11.913 1.00 69.57 2 SER B N 1
ATOM 755 C CA . SER B 1 3 ? 17.594 13.149 11.447 1.00 56.17 2 SER B CA 1
ATOM 756 C C . SER B 1 3 ? 19.081 12.870 11.330 1.00 57.75 2 SER B C 1
ATOM 757 O O . SER B 1 3 ? 19.688 12.336 12.248 1.00 56.25 2 SER B O 1
ATOM 760 N N . SER B 1 4 ? 19.663 13.253 10.207 1.00 38.63 3 SER B N 1
ATOM 761 C CA . SER B 1 4 ? 21.115 13.183 10.021 1.00 37.20 3 SER B CA 1
ATOM 762 C C . SER B 1 4 ? 21.881 14.094 10.992 1.00 35.64 3 SER B C 1
ATOM 763 O O . SER B 1 4 ? 21.277 14.953 11.572 1.00 35.36 3 SER B O 1
ATOM 766 N N . SER B 1 5 ? 23.204 13.919 11.154 1.00 38.99 4 SER B N 1
ATOM 767 C CA . SER B 1 5 ? 24.005 14.783 12.007 1.00 42.53 4 SER B CA 1
ATOM 768 C C . SER B 1 5 ? 23.935 16.207 11.449 1.00 33.52 4 SER B C 1
ATOM 769 O O . SER B 1 5 ? 23.862 17.145 12.215 1.00 30.42 4 SER B O 1
ATOM 772 N N . LEU B 1 6 ? 23.941 16.376 10.123 1.00 27.48 5 LEU B N 1
ATOM 773 C CA . LEU B 1 6 ? 23.881 17.724 9.555 1.00 27.87 5 LEU B CA 1
ATOM 774 C C . LEU B 1 6 ? 22.508 18.349 9.794 1.00 25.15 5 LEU B C 1
ATOM 775 O O . LEU B 1 6 ? 22.420 19.509 10.172 1.00 22.99 5 LEU B O 1
ATOM 780 N N . GLU B 1 7 ? 21.436 17.607 9.609 1.00 25.85 6 GLU B N 1
ATOM 781 C CA . GLU B 1 7 ? 20.116 18.137 9.883 1.00 27.10 6 GLU B CA 1
ATOM 782 C C . GLU B 1 7 ? 19.928 18.499 11.363 1.00 27.75 6 GLU B C 1
ATOM 783 O O . GLU B 1 7 ? 19.320 19.514 11.669 1.00 27.80 6 GLU B O 1
ATOM 789 N N . GLN B 1 8 ? 20.459 17.684 12.263 1.00 29.29 7 GLN B N 1
ATOM 790 C CA . GLN B 1 8 ? 20.427 17.997 13.675 1.00 31.74 7 GLN B CA 1
ATOM 791 C C . GLN B 1 8 ? 21.203 19.289 13.933 1.00 25.79 7 GLN B C 1
ATOM 792 O O . GLN B 1 8 ? 20.750 20.113 14.734 1.00 27.72 7 GLN B O 1
ATOM 798 N N . ALA B 1 9 ? 22.350 19.466 13.281 1.00 26.00 8 ALA B N 1
ATOM 799 C CA . ALA B 1 9 ? 23.136 20.695 13.475 1.00 24.34 8 ALA B CA 1
ATOM 800 C C . ALA B 1 9 ? 22.360 21.932 12.979 1.00 22.98 8 ALA B C 1
ATOM 801 O O . ALA B 1 9 ? 22.314 22.955 13.669 1.00 22.89 8 ALA B O 1
ATOM 803 N N . LEU B 1 10 ? 21.758 21.821 11.792 1.00 21.65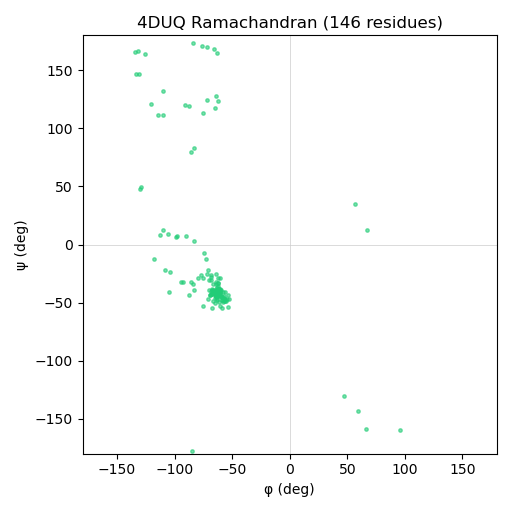 9 LEU B N 1
ATOM 804 C CA . LEU B 1 10 ? 20.997 22.932 11.272 1.00 21.58 9 LEU B CA 1
ATOM 805 C C . LEU B 1 10 ? 19.839 23.305 12.212 1.00 21.80 9 LEU B C 1
ATOM 806 O O . LEU B 1 10 ? 19.552 24.483 12.432 1.00 21.35 9 LEU B O 1
ATOM 811 N N . ALA B 1 11 ? 19.209 22.282 12.775 1.00 22.87 10 ALA B N 1
ATOM 812 C CA . ALA B 1 11 ? 18.139 22.558 13.730 1.00 24.94 10 ALA B CA 1
ATOM 813 C C . ALA B 1 11 ? 18.608 23.318 14.972 1.00 24.12 10 ALA B C 1
ATOM 814 O O . ALA B 1 11 ? 17.891 24.167 15.452 1.00 24.53 10 ALA B O 1
ATOM 816 N N . VAL B 1 12 ? 19.856 23.057 15.405 1.00 22.77 11 VAL B N 1
ATOM 817 C CA . VAL B 1 12 ? 20.424 23.849 16.500 1.00 23.60 11 VAL B CA 1
ATOM 818 C C . VAL B 1 12 ? 20.642 25.305 16.070 1.00 21.09 11 VAL B C 1
ATOM 819 O O . VAL B 1 12 ? 20.385 26.223 16.851 1.00 21.88 11 VAL B O 1
ATOM 823 N N A LEU B 1 13 ? 21.086 25.523 14.836 0.50 20.42 12 LEU B N 1
ATOM 824 N N B LEU B 1 13 ? 21.124 25.521 14.855 0.50 20.46 12 LEU B N 1
ATOM 825 C CA A LEU B 1 13 ? 21.261 26.908 14.386 0.50 20.27 12 LEU B CA 1
ATOM 826 C CA B LEU B 1 13 ? 21.348 26.898 14.427 0.50 19.07 12 LEU B CA 1
ATOM 827 C C A LEU B 1 13 ? 19.899 27.599 14.418 0.50 18.92 12 LEU B C 1
ATOM 828 C C B LEU B 1 13 ? 20.029 27.619 14.522 0.50 19.05 12 LEU B C 1
ATOM 829 O O A LEU B 1 13 ? 19.807 28.757 14.809 0.50 19.30 12 LEU B O 1
ATOM 830 O O B LEU B 1 13 ? 19.964 28.778 14.915 0.50 19.31 12 LEU B O 1
ATOM 839 N N A VAL B 1 14 ? 18.833 26.922 13.991 0.50 19.87 13 VAL B N 1
ATOM 840 N N B VAL B 1 14 ? 18.966 26.942 14.105 0.50 19.88 13 VAL B N 1
ATOM 841 C CA A VAL B 1 14 ? 17.494 27.551 13.984 0.50 19.62 13 VAL B CA 1
ATOM 842 C CA B VAL B 1 14 ? 17.628 27.535 14.037 0.50 20.65 13 VAL B CA 1
ATOM 843 C C A VAL B 1 14 ? 16.996 27.796 15.432 0.50 19.97 13 VAL B C 1
ATOM 844 C C B VAL B 1 14 ? 17.081 27.822 15.452 0.50 19.59 13 VAL B C 1
ATOM 845 O O A VAL B 1 14 ? 16.499 28.880 15.750 0.50 20.41 13 VAL B O 1
ATOM 846 O O B VAL B 1 14 ? 16.647 28.941 15.745 0.50 20.62 13 VAL B O 1
ATOM 853 N N . THR B 1 15 ? 17.100 26.789 16.289 1.00 21.15 14 THR B N 1
ATOM 854 C CA A THR B 1 15 ? 16.524 26.987 17.630 0.50 20.66 14 THR B CA 1
ATOM 855 C CA B THR B 1 15 ? 16.625 26.895 17.680 0.50 22.32 14 THR B CA 1
ATOM 856 C C . THR B 1 15 ? 17.344 28.025 18.404 1.00 20.65 14 THR B C 1
ATOM 857 O O . THR B 1 15 ? 16.745 28.792 19.172 1.00 22.36 14 THR B O 1
ATOM 864 N N . THR B 1 16 ? 18.637 28.091 18.182 1.00 21.71 15 THR B N 1
ATOM 865 C CA . THR B 1 16 ? 19.439 29.055 18.896 1.00 20.30 15 THR B CA 1
ATOM 866 C C . THR B 1 16 ? 19.024 30.462 18.546 1.00 19.71 15 THR B C 1
ATOM 867 O O . THR B 1 16 ? 18.899 31.334 19.401 1.00 20.79 15 THR B O 1
ATOM 871 N N . PHE B 1 17 ? 18.798 30.729 17.249 1.00 20.25 16 PHE B N 1
ATOM 872 C CA . PHE B 1 17 ? 18.387 32.047 16.848 1.00 18.06 16 PHE B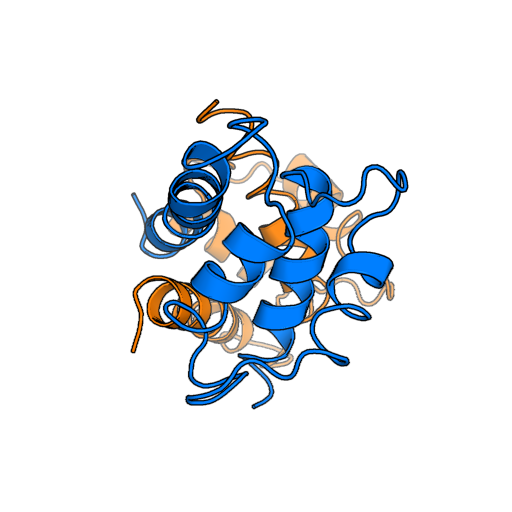 CA 1
ATOM 873 C C . PHE B 1 17 ? 17.157 32.499 17.628 1.00 18.56 16 PHE B C 1
ATOM 874 O O . PHE B 1 17 ? 17.075 33.597 18.193 1.00 19.50 16 PHE B O 1
ATOM 882 N N . HIS B 1 18 ? 16.115 31.660 17.583 1.00 18.11 17 HIS B N 1
ATOM 883 C CA . HIS B 1 18 ? 14.834 32.022 18.132 1.00 20.18 17 HIS B CA 1
ATOM 884 C C . HIS B 1 18 ? 14.887 32.129 19.680 1.00 19.37 17 HIS B C 1
ATOM 885 O O . HIS B 1 18 ? 14.172 32.922 20.266 1.00 20.62 17 HIS B O 1
ATOM 892 N N . LYS B 1 19 ? 15.762 31.327 20.297 1.00 19.84 18 LYS B N 1
ATOM 893 C CA . LYS B 1 19 ? 15.929 31.382 21.760 1.00 21.08 18 LYS B CA 1
ATOM 894 C C . LYS B 1 19 ? 16.280 32.811 22.153 1.00 19.61 18 LYS B C 1
ATOM 895 O O . LYS B 1 19 ? 15.809 33.333 23.175 1.00 24.28 18 LYS B O 1
ATOM 901 N N . TYR B 1 20 ? 17.231 33.415 21.430 1.00 19.71 19 TYR B N 1
ATOM 902 C CA . TYR B 1 20 ? 17.682 34.764 21.702 1.00 18.83 19 TYR B CA 1
ATOM 903 C C . TYR B 1 20 ? 16.824 35.850 21.106 1.00 18.36 19 TYR B C 1
ATOM 904 O O . TYR B 1 20 ? 16.548 36.877 21.750 1.00 21.20 19 TYR B O 1
ATOM 913 N N . SER B 1 21 ? 16.325 35.662 19.872 1.00 18.31 20 SER B N 1
ATOM 914 C CA . SER B 1 21 ? 15.563 36.711 19.236 1.00 17.80 20 SER B CA 1
ATOM 915 C C . SER B 1 21 ? 14.235 36.992 19.849 1.00 18.36 20 SER B C 1
ATOM 916 O O . SER B 1 21 ? 13.659 38.092 19.773 1.00 18.94 20 SER B O 1
ATOM 919 N N . SER B 1 22 ? 13.659 35.973 20.470 1.00 19.05 21 SER B N 1
ATOM 920 C CA . SER B 1 22 ? 12.331 36.015 21.007 1.00 20.36 21 SER B CA 1
ATOM 921 C C . SER B 1 22 ? 12.276 36.642 22.409 1.00 22.27 21 SER B C 1
ATOM 922 O O . SER B 1 22 ? 11.228 36.715 22.999 1.00 28.57 21 SER B O 1
ATOM 925 N N A GLN B 1 23 ? 13.459 36.998 22.941 0.50 22.85 22 GLN B N 1
ATOM 926 N N B GLN B 1 23 ? 13.366 37.117 22.951 0.50 20.12 22 GLN B N 1
ATOM 927 C CA A GLN B 1 23 ? 13.620 37.578 24.310 0.50 20.25 22 GLN B CA 1
ATOM 928 C CA B GLN B 1 23 ? 13.278 37.535 24.343 0.50 26.80 22 GLN B CA 1
ATOM 929 C C A GLN B 1 23 ? 12.815 38.886 24.467 0.50 24.24 22 GLN B C 1
ATOM 930 C C B GLN B 1 23 ? 12.621 38.898 24.431 0.50 28.63 22 GLN B C 1
ATOM 931 O O A GLN B 1 23 ? 12.079 39.051 25.472 0.50 32.19 22 GLN B O 1
ATOM 932 O O B GLN B 1 23 ? 11.789 39.125 25.344 0.50 34.31 22 GLN B O 1
ATOM 943 N N . GLU B 1 24 ? 12.940 39.812 23.502 1.00 24.37 23 GLU B N 1
ATOM 944 C CA . GLU B 1 24 ? 12.238 41.050 23.544 1.00 28.02 23 GLU B CA 1
ATOM 945 C C . GLU B 1 24 ? 12.126 41.743 22.191 1.00 22.84 23 GLU B C 1
ATOM 946 O O . GLU B 1 24 ? 12.672 41.289 21.185 1.00 21.61 23 GLU B O 1
ATOM 952 N N . GLY B 1 25 ? 11.344 42.818 22.202 1.00 22.54 24 GLY B N 1
ATOM 953 C CA . GLY B 1 25 ? 11.155 43.541 20.961 1.00 19.88 24 GLY B CA 1
ATOM 954 C C . GLY B 1 25 ? 10.543 42.630 19.893 1.00 20.60 24 GLY B C 1
ATOM 955 O O . GLY B 1 25 ? 9.730 41.738 20.176 1.00 20.34 24 GLY B O 1
ATOM 956 N N . ASP B 1 26 ? 10.973 42.819 18.670 1.00 19.30 25 ASP B N 1
ATOM 957 C CA . ASP B 1 26 ? 10.583 41.913 17.579 1.00 19.61 25 ASP B CA 1
ATOM 958 C C . ASP B 1 26 ? 11.111 40.517 17.917 1.00 17.90 25 ASP B C 1
ATOM 959 O O . ASP B 1 26 ? 12.304 40.344 18.173 1.00 18.74 25 ASP B O 1
ATOM 964 N N . LYS B 1 27 ? 10.196 39.563 17.957 1.00 18.85 26 LYS B N 1
ATOM 965 C CA . LYS B 1 27 ? 10.568 38.208 18.351 1.00 20.01 26 LYS B CA 1
ATOM 966 C C . LYS B 1 27 ? 11.328 37.442 17.302 1.00 18.52 26 LYS B C 1
ATOM 967 O O . LYS B 1 27 ? 11.822 36.359 17.587 1.00 18.49 26 LYS B O 1
ATOM 973 N N . PHE B 1 28 ? 11.438 38.007 16.104 1.00 17.71 27 PHE B N 1
ATOM 974 C CA . PHE B 1 28 ? 12.115 37.373 14.974 1.00 17.48 27 PHE B CA 1
ATOM 975 C C . PHE B 1 28 ? 13.376 38.087 14.561 1.00 17.95 27 PHE B C 1
ATOM 976 O O . PHE B 1 28 ? 13.942 37.764 13.522 1.00 19.33 27 PHE B O 1
ATOM 984 N N . LYS B 1 29 ? 13.808 39.082 15.347 1.00 17.53 28 LYS B N 1
ATOM 985 C CA . LYS B 1 29 ? 15.069 39.773 15.096 1.00 17.83 28 LYS B CA 1
ATOM 986 C C . LYS B 1 29 ? 15.858 39.825 16.425 1.00 17.20 28 LYS B C 1
ATOM 987 O O . LYS B 1 29 ? 15.267 39.968 17.485 1.00 18.14 28 LYS B O 1
ATOM 993 N N . LEU B 1 30 ? 17.166 39.761 16.261 1.00 17.40 29 LEU B N 1
ATOM 994 C CA . LEU B 1 30 ? 18.117 39.953 17.373 1.00 18.29 29 LEU B CA 1
ATOM 995 C C . LEU B 1 30 ? 18.412 41.411 17.489 1.00 19.09 29 LEU B C 1
ATOM 996 O O . LEU B 1 30 ? 19.006 42.009 16.618 1.00 19.03 29 LEU B O 1
ATOM 1001 N N . SER B 1 31 ? 18.078 41.974 18.652 1.00 19.36 30 SER B N 1
ATOM 1002 C CA . SER B 1 31 ? 18.560 43.297 18.988 1.00 21.42 30 SER B CA 1
ATOM 1003 C C . SER B 1 31 ? 20.043 43.250 19.312 1.00 21.09 30 SER B C 1
ATOM 1004 O O . SER B 1 31 ? 20.619 42.180 19.497 1.00 19.90 30 SER B O 1
ATOM 1007 N N . LYS B 1 32 ? 20.663 44.390 19.441 1.00 21.46 31 LYS B N 1
ATOM 1008 C CA . LYS B 1 32 ? 22.045 44.438 19.899 1.00 22.33 31 LYS B CA 1
ATOM 1009 C C . LYS B 1 32 ? 22.225 43.688 21.221 1.00 21.96 31 LYS B C 1
ATOM 1010 O O . LYS B 1 32 ? 23.194 42.952 21.398 1.00 23.92 31 LYS B O 1
ATOM 1016 N N . GLY B 1 33 ? 21.299 43.885 22.164 1.00 22.14 32 GLY B N 1
ATOM 1017 C CA . GLY B 1 33 ? 21.380 43.177 23.442 1.00 21.94 32 GLY B CA 1
ATOM 1018 C C . GLY B 1 33 ? 21.233 41.671 23.325 1.00 19.48 32 GLY B C 1
ATOM 1019 O O . GLY B 1 33 ? 21.910 40.915 24.028 1.00 21.40 32 GLY B O 1
ATOM 1020 N N . GLU B 1 34 ? 20.277 41.235 22.536 1.00 20.65 33 GLU B N 1
ATOM 1021 C CA . GLU B 1 34 ? 20.117 39.830 22.331 1.00 19.61 33 GLU B CA 1
ATOM 1022 C C . GLU B 1 34 ? 21.359 39.202 21.659 1.00 19.24 33 GLU B C 1
ATOM 1023 O O . GLU B 1 34 ? 21.779 38.090 22.023 1.00 20.52 33 GLU B O 1
ATOM 1029 N N . MET B 1 35 ? 21.881 39.905 20.648 1.00 19.93 34 MET B N 1
ATOM 1030 C CA . MET B 1 35 ? 23.106 39.435 20.025 1.00 20.78 34 MET B CA 1
ATOM 1031 C C . MET B 1 35 ? 24.285 39.399 20.963 1.00 20.91 34 MET B C 1
ATOM 1032 O O . MET B 1 35 ? 25.044 38.443 20.934 1.00 21.74 34 MET B O 1
ATOM 1037 N N . LYS B 1 36 ? 24.401 40.382 21.838 1.00 21.20 35 LYS B N 1
ATOM 1038 C CA . LYS B 1 36 ? 25.468 40.392 22.819 1.00 20.56 35 LYS B CA 1
ATOM 1039 C C . LYS B 1 36 ? 25.397 39.108 23.635 1.00 22.52 35 LYS B C 1
ATOM 1040 O O . LYS B 1 36 ? 26.394 38.467 23.892 1.00 23.43 35 LYS B O 1
ATOM 1046 N N . GLU B 1 37 ? 24.200 38.785 24.115 1.00 21.35 36 GLU B N 1
ATOM 1047 C CA . GLU B 1 37 ? 24.053 37.576 24.935 1.00 22.48 36 GLU B CA 1
ATOM 1048 C C . GLU B 1 37 ? 24.372 36.310 24.122 1.00 19.87 36 GLU B C 1
ATOM 1049 O O . GLU B 1 37 ? 24.990 35.403 24.631 1.00 21.91 36 GLU B O 1
ATOM 1055 N N . LEU B 1 38 ? 23.847 36.263 22.884 1.00 20.61 37 LEU B N 1
ATOM 1056 C CA . LEU B 1 38 ? 24.101 35.107 22.038 1.00 21.52 37 LEU B CA 1
ATOM 1057 C C . LEU B 1 38 ? 25.598 34.892 21.862 1.00 21.20 37 LEU B C 1
ATOM 1058 O O . LEU B 1 38 ? 26.118 33.788 22.008 1.00 22.04 37 LEU B O 1
ATOM 1063 N N . LEU B 1 39 ? 26.304 35.980 21.560 1.00 21.51 38 LEU B N 1
ATOM 1064 C CA . LEU B 1 39 ? 27.743 35.889 21.397 1.00 22.35 38 LEU B CA 1
ATOM 1065 C C . LEU B 1 39 ? 28.375 35.369 22.683 1.00 25.28 38 LEU B C 1
ATOM 1066 O O . LEU B 1 39 ? 29.191 34.438 22.641 1.00 28.45 38 LEU B O 1
ATOM 1071 N N . HIS B 1 40 ? 27.994 35.931 23.826 1.00 24.28 39 HIS B N 1
ATOM 1072 C CA . HIS B 1 40 ? 28.628 35.626 25.074 1.00 23.73 39 HIS B CA 1
ATOM 1073 C C . HIS B 1 40 ? 28.444 34.170 25.463 1.00 25.75 39 HIS B C 1
ATOM 1074 O O . HIS B 1 40 ? 29.351 33.469 25.906 1.00 29.89 39 HIS B O 1
ATOM 1081 N N . LYS B 1 41 ? 27.207 33.727 25.358 1.00 24.42 40 LYS B N 1
ATOM 1082 C CA . LYS B 1 41 ? 26.855 32.371 25.795 1.00 25.35 40 LYS B CA 1
ATOM 1083 C C . LYS B 1 41 ? 27.116 31.313 24.777 1.00 21.99 40 LYS B C 1
ATOM 1084 O O . LYS B 1 41 ? 27.375 30.150 25.122 1.00 27.14 40 LYS B O 1
ATOM 1090 N N . GLU B 1 42 ? 26.950 31.647 23.493 1.00 22.76 41 GLU B N 1
ATOM 1091 C CA . GLU B 1 42 ? 26.965 30.604 22.437 1.00 25.57 41 GLU B CA 1
ATOM 1092 C C . GLU B 1 42 ? 28.190 30.637 21.577 1.00 24.60 41 GLU B C 1
ATOM 1093 O O . GLU B 1 42 ? 28.520 29.630 20.938 1.00 26.70 41 GLU B O 1
ATOM 1099 N N . LEU B 1 43 ? 28.893 31.742 21.489 1.00 25.18 42 LEU B N 1
ATOM 1100 C CA . LEU B 1 43 ? 30.081 31.790 20.624 1.00 26.75 42 LEU B CA 1
ATOM 1101 C C . LEU B 1 43 ? 31.252 32.347 21.399 1.00 29.22 42 LEU B C 1
ATOM 1102 O O . LEU B 1 43 ? 31.982 33.175 20.876 1.00 34.39 42 LEU B O 1
ATOM 1107 N N . PRO B 1 44 ? 31.499 31.834 22.638 1.00 30.64 43 PRO B N 1
ATOM 1108 C CA . PRO B 1 44 ? 32.628 32.324 23.382 1.00 37.67 43 PRO B CA 1
ATOM 1109 C C . PRO B 1 44 ? 33.965 32.008 22.692 1.00 36.98 43 PRO B C 1
ATOM 1110 O O . PRO B 1 44 ? 34.939 32.751 22.906 1.00 44.64 43 PRO B O 1
ATOM 1114 N N . SER B 1 45 ? 34.023 30.958 21.859 1.00 42.32 44 SER B N 1
ATOM 1115 C CA A SER B 1 45 ? 35.269 30.629 21.158 0.50 41.89 44 SER B CA 1
ATOM 1116 C CA B SER B 1 45 ? 35.275 30.632 21.163 0.50 43.21 44 SER B CA 1
ATOM 1117 C C . SER B 1 45 ? 35.577 31.633 20.036 1.00 39.57 44 SER B C 1
ATOM 1118 O O . SER B 1 45 ? 36.700 31.693 19.543 1.00 62.90 44 SER B O 1
ATOM 1123 N N . PHE B 1 46 ? 34.588 32.441 19.663 1.00 46.46 45 PHE B N 1
ATOM 1124 C CA . PHE B 1 46 ? 34.797 33.509 18.722 1.00 51.73 45 PHE B CA 1
ATOM 1125 C C . PHE B 1 46 ? 34.848 34.909 19.398 1.00 49.46 45 PHE B C 1
ATOM 1126 O O . PHE B 1 46 ? 35.694 35.748 19.034 1.00 65.30 45 PHE B O 1
ATOM 1134 N N . VAL B 1 47 ? 33.987 35.185 20.380 1.00 53.33 46 VAL B N 1
ATOM 1135 C CA . VAL B 1 47 ? 34.027 36.477 21.103 1.00 58.56 46 VAL B CA 1
ATOM 1136 C C . VAL B 1 47 ? 34.864 36.463 22.357 1.00 67.56 46 VAL B C 1
ATOM 1137 O O . VAL B 1 47 ? 35.448 37.498 22.753 1.00 77.24 46 VAL B O 1
ATOM 1141 N N . GLY B 1 48 ? 34.882 35.307 23.002 1.00 54.27 47 GLY B N 1
ATOM 1142 C CA . GLY B 1 48 ? 35.581 35.157 24.264 1.00 53.46 47 GLY B CA 1
ATOM 1143 C C . GLY B 1 48 ? 34.632 35.330 25.425 1.00 61.65 47 GLY B C 1
ATOM 1144 O O . GLY B 1 48 ? 33.388 35.196 25.281 1.00 74.16 47 GLY B O 1
ATOM 1145 N N . GLU B 1 49 ? 35.251 35.634 26.563 1.00 68.63 48 GLU B N 1
ATOM 1146 C CA . GLU B 1 49 ? 34.601 35.962 27.843 1.00 83.20 48 GLU B CA 1
ATOM 1147 C C . GLU B 1 49 ? 33.760 37.240 27.889 1.00 104.66 48 GLU B C 1
ATOM 1148 O O . GLU B 1 49 ? 32.669 37.241 28.462 1.00 103.50 48 GLU B O 1
ATOM 1154 N N . LYS B 1 50 ? 34.289 38.340 27.360 1.00 133.23 49 LYS B N 1
ATOM 1155 C CA . LYS B 1 50 ? 33.483 39.548 27.241 1.00 125.41 49 LYS B CA 1
ATOM 1156 C C . LYS B 1 50 ? 33.223 39.755 25.777 1.00 122.74 49 LYS B C 1
ATOM 1157 O O . LYS B 1 50 ? 34.143 39.631 24.960 1.00 137.13 49 LYS B O 1
ATOM 1163 N N . VAL B 1 51 ? 31.960 40.010 25.455 1.00 137.39 50 VAL B N 1
ATOM 1164 C CA . VAL B 1 51 ? 31.618 40.743 24.243 1.00 111.65 50 VAL B CA 1
ATOM 1165 C C . VAL B 1 51 ? 32.191 42.186 24.414 1.00 105.76 50 VAL B C 1
ATOM 1166 O O . VAL B 1 51 ? 31.768 42.900 25.334 1.00 98.93 50 VAL B O 1
ATOM 1170 N N . ASP B 1 52 ? 33.133 42.598 23.545 1.00 85.52 51 ASP B N 1
ATOM 1171 C CA A ASP B 1 52 ? 33.599 43.994 23.473 0.50 69.30 51 ASP B CA 1
ATOM 1172 C CA B ASP B 1 52 ? 33.597 44.002 23.504 0.50 74.09 51 ASP B CA 1
ATOM 1173 C C . ASP B 1 52 ? 32.479 44.922 22.960 1.00 55.19 51 ASP B C 1
ATOM 1174 O O . ASP B 1 52 ? 31.798 44.583 22.020 1.00 70.64 51 ASP B O 1
ATOM 1183 N N . GLU B 1 53 ? 32.325 46.107 23.560 1.00 63.56 52 GLU B N 1
ATOM 1184 C CA . GLU B 1 53 ? 31.237 47.024 23.155 1.00 54.82 52 GLU B CA 1
ATOM 1185 C C . GLU B 1 53 ? 31.447 47.635 21.745 1.00 54.85 52 GLU B C 1
ATOM 1186 O O . GLU B 1 53 ? 30.533 47.671 20.902 1.00 49.85 52 GLU B O 1
ATOM 1192 N N . GLU B 1 54 ? 32.664 48.060 21.472 1.00 51.10 53 GLU B N 1
ATOM 1193 C CA . GLU B 1 54 ? 32.993 48.651 20.174 1.00 47.06 53 GLU B CA 1
ATOM 1194 C C . GLU B 1 54 ? 32.921 47.603 19.083 1.00 46.69 53 GLU B C 1
ATOM 1195 O O . GLU B 1 54 ? 32.360 47.831 17.999 1.00 46.76 53 GLU B O 1
ATOM 1201 N N . GLY B 1 55 ? 33.444 46.425 19.393 1.00 49.44 54 GLY B N 1
ATOM 1202 C CA . GLY B 1 55 ? 33.345 45.290 18.498 1.00 53.23 54 GLY B CA 1
ATOM 1203 C C . GLY B 1 55 ? 31.915 44.873 18.292 1.00 37.82 54 GLY B C 1
ATOM 1204 O O . GLY B 1 55 ? 31.555 44.447 17.21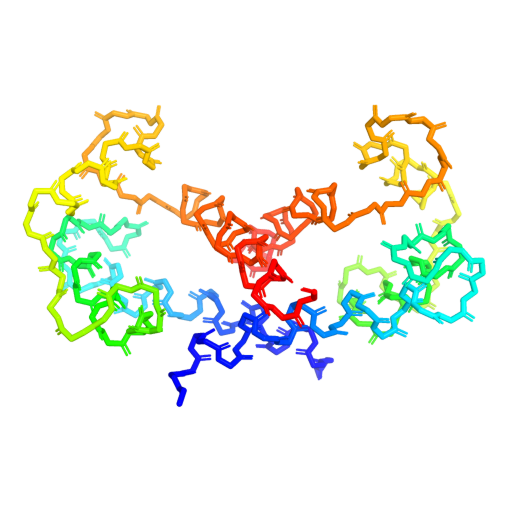6 1.00 40.57 54 GLY B O 1
ATOM 1205 N N . LEU B 1 56 ? 31.075 44.952 19.317 1.00 42.20 55 LEU B N 1
ATOM 1206 C CA . LEU B 1 56 ? 29.669 44.590 19.128 1.00 35.15 55 LEU B CA 1
ATOM 1207 C C . LEU B 1 56 ? 29.011 45.533 18.143 1.00 33.38 55 LEU B C 1
ATOM 1208 O O . LEU B 1 56 ? 28.224 45.108 17.301 1.00 31.54 55 LEU B O 1
ATOM 1213 N N . LYS B 1 57 ? 29.261 46.829 18.285 1.00 36.45 56 LYS B N 1
ATOM 1214 C CA . LYS B 1 57 ? 28.654 47.801 17.390 1.00 35.64 56 LYS B CA 1
ATOM 1215 C C . LYS B 1 57 ? 29.157 47.592 15.949 1.00 35.80 56 LYS B C 1
ATOM 1216 O O . LYS B 1 57 ? 28.382 47.642 14.975 1.00 32.88 56 LYS B O 1
ATOM 1222 N N . LYS B 1 58 ? 30.426 47.270 15.802 1.00 38.01 57 LYS B N 1
ATOM 1223 C CA . LYS B 1 58 ? 30.996 47.040 14.477 1.00 34.98 57 LYS B CA 1
ATOM 1224 C C . LYS B 1 58 ? 30.363 45.789 13.853 1.00 36.64 57 LYS B C 1
ATOM 1225 O O . LYS B 1 58 ? 29.999 45.833 12.704 1.00 35.68 57 LYS B O 1
ATOM 1231 N N . LEU B 1 59 ? 30.143 44.735 14.653 1.00 29.59 58 LEU B N 1
ATOM 1232 C CA . LEU B 1 59 ? 29.557 43.471 14.193 1.00 29.63 58 LEU B CA 1
ATOM 1233 C C . LEU B 1 59 ? 28.141 43.720 13.738 1.00 28.83 58 LEU B C 1
ATOM 1234 O O . LEU B 1 59 ? 27.749 43.306 12.660 1.00 28.28 58 LEU B O 1
ATOM 1239 N N . MET B 1 60 ? 27.333 44.381 14.558 1.00 26.72 59 MET B N 1
ATOM 1240 C CA . MET B 1 60 ? 25.970 44.626 14.206 1.00 26.67 59 MET B CA 1
ATOM 1241 C C . MET B 1 60 ? 25.912 45.417 12.912 1.00 26.78 59 MET B C 1
ATOM 1242 O O . MET B 1 60 ? 25.082 45.107 12.058 1.00 29.42 59 MET B O 1
ATOM 1247 N N . GLY B 1 61 ? 26.748 46.454 12.800 1.00 29.14 60 GLY B N 1
ATOM 1248 C CA . GLY B 1 61 ? 26.765 47.249 11.569 1.00 29.79 60 GLY B CA 1
ATOM 1249 C C . GLY B 1 61 ? 27.076 46.423 10.320 1.00 30.68 60 GLY B C 1
ATOM 1250 O O . GLY B 1 61 ? 26.466 46.611 9.252 1.00 33.58 60 GLY B O 1
ATOM 1251 N N . SER B 1 62 ? 28.021 45.506 10.472 1.00 29.59 61 SER B N 1
ATOM 1252 C CA A SER B 1 62 ? 28.466 44.698 9.365 0.50 29.64 61 SER B CA 1
ATOM 1253 C CA B SER B 1 62 ? 28.493 44.690 9.352 0.50 33.64 61 SER B CA 1
ATOM 1254 C C . SER B 1 62 ? 27.416 43.676 8.942 1.00 32.09 61 SER B C 1
ATOM 1255 O O . SER B 1 62 ? 27.224 43.394 7.780 1.00 34.05 61 SER B O 1
ATOM 1260 N N . LEU B 1 63 ? 26.732 43.115 9.924 1.00 25.93 62 LEU B N 1
ATOM 1261 C CA . LEU B 1 63 ? 25.688 42.114 9.685 1.00 25.93 62 LEU B CA 1
ATOM 1262 C C . LEU B 1 63 ? 24.389 42.637 9.208 1.00 24.89 62 LEU B C 1
ATOM 1263 O O . LEU B 1 63 ? 23.615 41.913 8.586 1.00 27.13 62 LEU B O 1
ATOM 1268 N N . ASP B 1 64 ? 24.097 43.888 9.536 1.00 27.57 63 ASP B N 1
ATOM 1269 C CA . ASP B 1 64 ? 22.789 44.533 9.312 1.00 28.75 63 ASP B CA 1
ATOM 1270 C C . ASP B 1 64 ? 22.647 45.138 7.923 1.00 35.25 63 ASP B C 1
ATOM 1271 O O . ASP B 1 64 ? 22.680 46.354 7.752 1.00 36.38 63 ASP B O 1
ATOM 1276 N N . GLU B 1 65 ? 22.355 44.258 6.969 1.00 29.09 64 GLU B N 1
ATOM 1277 C CA . GLU B 1 65 ? 22.304 44.589 5.550 1.00 31.59 64 GLU B CA 1
ATOM 1278 C C . GLU B 1 65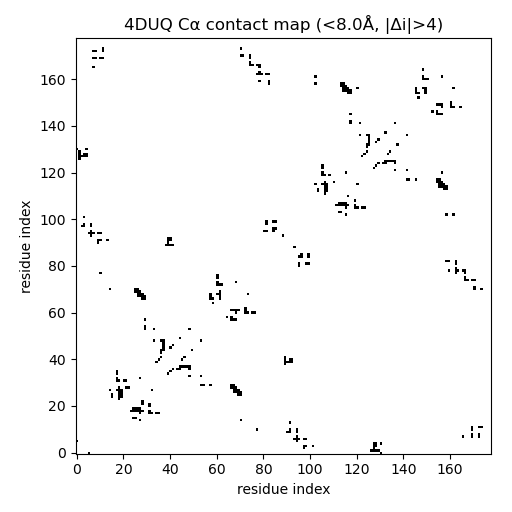 ? 21.106 45.459 5.224 1.00 34.05 64 GLU B C 1
ATOM 1279 O O . GLU B 1 65 ? 21.149 46.170 4.242 1.00 41.24 64 GLU B O 1
ATOM 1285 N N . ASN B 1 66 ? 20.052 45.459 6.036 1.00 27.90 65 ASN B N 1
ATOM 1286 C CA . ASN B 1 66 ? 18.861 46.248 5.710 1.00 30.57 65 ASN B CA 1
ATOM 1287 C C . ASN B 1 66 ? 18.733 47.491 6.569 1.00 31.68 65 ASN B C 1
ATOM 1288 O O . ASN B 1 66 ? 17.671 48.130 6.580 1.00 30.63 65 ASN B O 1
ATOM 1293 N N . SER B 1 67 ? 19.791 47.788 7.335 1.00 28.64 66 SER B N 1
ATOM 1294 C CA . SER B 1 67 ? 19.851 49.011 8.126 1.00 30.99 66 SER B CA 1
ATOM 1295 C C . SER B 1 67 ? 18.690 49.248 9.138 1.00 29.22 66 SER B C 1
ATOM 1296 O O . SER B 1 67 ? 18.340 50.362 9.463 1.00 34.78 66 SER B O 1
ATOM 1299 N N . ASP B 1 68 ? 18.213 48.157 9.703 1.00 24.82 67 ASP B N 1
ATOM 1300 C CA . ASP B 1 68 ? 17.247 48.228 10.759 1.00 22.35 67 ASP B CA 1
ATOM 1301 C C . ASP B 1 68 ? 17.808 48.080 12.177 1.00 22.61 67 ASP B C 1
ATOM 1302 O O . ASP B 1 68 ? 17.029 48.037 13.129 1.00 23.79 67 ASP B O 1
ATOM 1307 N N . GLN B 1 69 ? 19.127 48.036 12.302 1.00 23.42 68 GLN B N 1
ATOM 1308 C CA . GLN B 1 69 ? 19.854 47.980 13.565 1.00 22.26 68 GLN B CA 1
ATOM 1309 C C . GLN B 1 69 ? 19.641 46.670 14.330 1.00 23.19 68 GLN B C 1
ATOM 1310 O O . GLN B 1 69 ? 20.087 46.535 15.469 1.00 24.75 68 GLN B O 1
ATOM 1316 N N . GLN B 1 70 ? 19.062 45.669 13.677 1.00 20.84 69 GLN B N 1
ATOM 1317 C CA . GLN B 1 70 ? 18.898 44.367 14.238 1.00 19.34 69 GLN B CA 1
ATOM 1318 C C . GLN B 1 70 ? 19.364 43.302 13.262 1.00 20.13 69 GLN B C 1
ATOM 1319 O O . GLN B 1 70 ? 19.551 43.580 12.088 1.00 21.03 69 GLN B O 1
ATOM 1325 N N . VAL B 1 71 ? 19.526 42.086 13.763 1.00 19.67 70 VAL B N 1
ATOM 1326 C CA . VAL B 1 71 ? 19.965 40.965 12.933 1.00 19.20 70 VAL B CA 1
ATOM 1327 C C . VAL B 1 71 ? 18.774 40.010 12.775 1.00 18.93 70 VAL B C 1
ATOM 1328 O O . VAL B 1 71 ? 18.328 39.390 13.728 1.00 18.94 70 VAL B O 1
ATOM 1332 N N . ASP B 1 72 ? 18.241 39.922 11.547 1.00 19.14 71 ASP B N 1
ATOM 1333 C CA . ASP B 1 72 ? 17.175 38.966 11.238 1.00 18.67 71 ASP B CA 1
ATOM 1334 C C . ASP B 1 72 ? 17.741 37.592 10.895 1.00 18.44 71 ASP B C 1
ATOM 1335 O O . ASP B 1 72 ? 18.935 37.376 10.924 1.00 18.94 71 ASP B O 1
ATOM 1340 N N . PHE B 1 73 ? 16.869 36.662 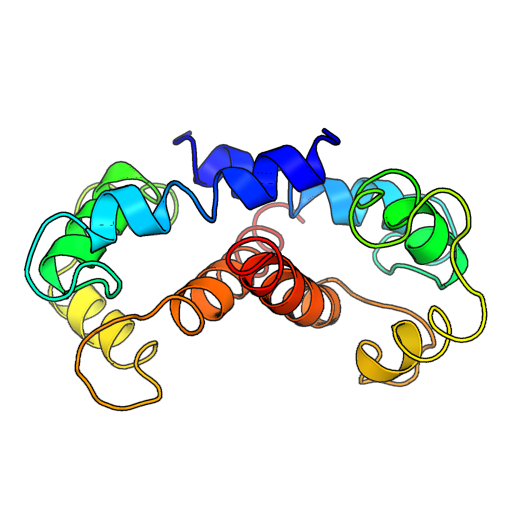10.556 1.00 18.16 72 PHE B N 1
ATOM 1341 C CA . PHE B 1 73 ? 17.297 35.285 10.363 1.00 17.97 72 PHE B CA 1
ATOM 1342 C C . PHE B 1 73 ? 18.277 35.184 9.204 1.00 19.03 72 PHE B C 1
ATOM 1343 O O . PHE B 1 73 ? 19.266 34.499 9.308 1.00 20.30 72 PHE B O 1
ATOM 1351 N N . GLN B 1 74 ? 17.953 35.820 8.081 1.00 19.71 73 GLN B N 1
ATOM 1352 C CA A GLN B 1 74 ? 18.845 35.686 6.915 0.50 19.26 73 GLN B CA 1
ATOM 1353 C CA B GLN B 1 74 ? 18.814 35.830 6.873 0.50 23.19 73 GLN B CA 1
ATOM 1354 C C . GLN B 1 74 ? 20.203 36.316 7.236 1.00 20.57 73 GLN B C 1
ATOM 1355 O O . GLN B 1 74 ? 21.241 35.749 6.874 1.00 20.82 73 GLN B O 1
ATOM 1366 N N . GLU B 1 75 ? 20.226 37.443 7.963 1.00 19.57 74 GLU B N 1
ATOM 1367 C CA . GLU B 1 75 ? 21.479 38.105 8.322 1.00 18.88 74 GLU B CA 1
ATOM 1368 C C . GLU B 1 75 ? 22.314 37.175 9.269 1.00 19.06 74 GLU B C 1
ATOM 1369 O O . GLU B 1 75 ? 23.515 37.112 9.191 1.00 18.86 74 GLU B O 1
ATOM 1375 N N . TYR B 1 76 ? 21.584 36.510 10.185 1.00 18.50 75 TYR B N 1
ATOM 1376 C CA . TYR B 1 76 ? 22.215 35.531 11.071 1.00 19.31 75 TYR B CA 1
ATOM 1377 C C . TYR B 1 76 ? 22.777 34.308 10.326 1.00 19.34 75 TYR B C 1
ATOM 1378 O O . TYR B 1 76 ? 23.856 33.867 10.667 1.00 19.63 75 TYR B O 1
ATOM 1387 N N . ALA B 1 77 ? 22.032 33.808 9.352 1.00 19.70 76 ALA B N 1
ATOM 1388 C CA . ALA B 1 77 ? 22.466 32.657 8.579 1.00 19.54 76 ALA B CA 1
ATOM 1389 C C . ALA B 1 77 ? 23.799 33.005 7.884 1.00 21.60 76 ALA B C 1
ATOM 1390 O O . ALA B 1 77 ? 24.713 32.207 7.829 1.00 21.05 76 ALA B O 1
ATOM 1392 N N . VAL B 1 78 ? 23.859 34.195 7.291 1.00 20.29 77 VAL B N 1
ATOM 1393 C CA . VAL B 1 78 ? 25.122 34.679 6.632 1.00 22.96 77 VAL B CA 1
ATOM 1394 C C . VAL B 1 78 ? 26.215 34.791 7.677 1.00 20.90 77 VAL B C 1
ATOM 1395 O O . VAL B 1 78 ? 27.330 34.367 7.439 1.00 21.82 77 VAL B O 1
ATOM 1399 N N . PHE B 1 79 ? 25.890 35.368 8.864 1.00 20.14 78 PHE B N 1
ATOM 1400 C CA . PHE B 1 79 ? 26.912 35.471 9.940 1.00 19.81 78 PHE B CA 1
ATOM 1401 C C . PHE B 1 79 ? 27.490 34.100 10.276 1.00 21.49 78 PHE B C 1
ATOM 1402 O O . PHE B 1 79 ? 28.703 33.932 10.356 1.00 21.75 78 PHE B O 1
ATOM 1410 N N . LEU B 1 80 ? 26.638 33.119 10.483 1.00 20.25 79 LEU B N 1
ATOM 1411 C CA . LEU B 1 80 ? 27.131 31.793 10.863 1.00 21.63 79 LEU B CA 1
ATOM 1412 C C . LEU B 1 80 ? 27.922 31.151 9.753 1.00 21.25 79 LEU B C 1
ATOM 1413 O O . LEU B 1 80 ? 28.918 30.502 10.026 1.00 23.22 79 LEU B O 1
ATOM 1418 N N . ALA B 1 81 ? 27.477 31.324 8.516 1.00 21.85 80 ALA B N 1
ATOM 1419 C CA . ALA B 1 81 ? 28.246 30.787 7.397 1.00 22.76 80 ALA B CA 1
ATOM 1420 C C . ALA B 1 81 ? 29.672 31.449 7.378 1.00 24.18 80 ALA B C 1
ATOM 1421 O O . ALA B 1 81 ? 30.682 30.744 7.168 1.00 24.65 80 ALA B O 1
ATOM 1423 N N . LEU B 1 82 ? 29.765 32.761 7.676 1.00 24.59 81 LEU B N 1
ATOM 1424 C CA . LEU B 1 82 ? 31.063 33.450 7.776 1.00 28.19 81 LEU B CA 1
ATOM 1425 C C . LEU B 1 82 ? 31.898 32.869 8.927 1.00 26.80 81 LEU B C 1
ATOM 1426 O O . LEU B 1 82 ? 33.099 32.665 8.805 1.00 30.74 81 LEU B O 1
ATOM 1431 N N . ILE B 1 83 ? 31.268 32.650 10.061 1.00 28.39 82 ILE B N 1
ATOM 1432 C CA A ILE B 1 83 ? 32.110 32.102 11.139 0.50 29.79 82 ILE B CA 1
ATOM 1433 C CA B ILE B 1 83 ? 31.930 31.999 11.241 0.50 28.27 82 ILE B CA 1
ATOM 1434 C C . ILE B 1 83 ? 32.451 30.621 10.910 1.00 31.43 82 ILE B C 1
ATOM 1435 O O . ILE B 1 83 ? 33.493 30.192 11.345 1.00 37.12 82 ILE B O 1
ATOM 1444 N N A THR B 1 84 ? 31.677 29.898 10.139 0.50 26.66 83 THR B N 1
ATOM 1445 N N B THR B 1 84 ? 31.658 29.871 10.139 0.50 30.08 83 THR B N 1
ATOM 1446 C CA A THR B 1 84 ? 32.043 28.508 9.872 0.50 26.47 83 THR B CA 1
ATOM 1447 C CA B THR B 1 84 ? 32.022 28.471 9.791 0.50 29.17 83 THR B CA 1
ATOM 1448 C C A THR B 1 84 ? 33.214 28.428 8.894 0.50 26.90 83 THR B C 1
ATOM 1449 C C B THR B 1 84 ? 33.292 28.515 8.985 0.50 27.38 83 THR B C 1
ATOM 1450 O O A THR B 1 84 ? 34.069 27.533 8.996 0.50 28.83 83 THR B O 1
ATOM 1451 O O B THR B 1 84 ? 34.278 27.832 9.317 0.50 28.36 83 THR B O 1
ATOM 1458 N N . VAL B 1 85 ? 33.304 29.426 8.011 1.00 26.75 84 VAL B N 1
ATOM 1459 C CA . VAL B 1 85 ? 34.465 29.612 7.167 1.00 32.76 84 VAL B CA 1
ATOM 1460 C C . VAL B 1 85 ? 35.626 29.955 8.099 1.00 31.02 84 VAL B C 1
ATOM 1461 O O . VAL B 1 85 ? 36.695 29.344 8.003 1.00 38.58 84 VAL B O 1
ATOM 1465 N N . MET B 1 86 ? 35.410 30.821 9.111 1.00 35.24 85 MET B N 1
ATOM 1466 C CA A MET B 1 86 ? 36.432 31.044 10.167 0.50 37.13 85 MET B CA 1
ATOM 1467 C CA B MET B 1 86 ? 36.453 31.041 10.138 0.50 40.29 85 MET B CA 1
ATOM 1468 C C . MET B 1 86 ? 36.791 29.751 10.944 1.00 35.33 85 MET B C 1
ATOM 1469 O O . MET B 1 86 ? 37.969 29.482 11.220 1.00 39.55 85 MET B O 1
ATOM 1478 N N . SER B 1 87 ? 35.768 28.973 11.323 1.00 38.83 86 SER B N 1
ATOM 1479 C CA A SER B 1 87 ? 35.965 27.707 12.060 0.50 36.79 86 SER B CA 1
ATOM 1480 C CA B SER B 1 87 ? 35.953 27.738 12.069 0.50 37.48 86 SER B CA 1
ATOM 1481 C C . SER B 1 87 ? 36.742 26.720 11.223 1.00 39.57 86 SER B C 1
ATOM 1482 O O . SER B 1 87 ? 37.589 26.006 11.742 1.00 33.87 86 SER B O 1
ATOM 1487 N N . ASN B 1 88 ? 36.456 26.679 9.922 1.00 33.91 87 ASN B N 1
ATOM 1488 C CA . ASN B 1 88 ? 37.124 25.797 9.035 1.00 34.81 87 ASN B CA 1
ATOM 1489 C C . ASN B 1 88 ? 38.532 26.247 8.904 1.00 35.85 87 ASN B C 1
ATOM 1490 O O . ASN B 1 88 ? 39.397 25.412 8.865 1.00 38.31 87 ASN B O 1
ATOM 1495 N N . ASP B 1 89 ? 38.785 27.553 8.831 1.00 45.78 88 ASP B N 1
ATOM 1496 C CA . ASP B 1 89 ? 40.171 28.045 8.832 1.00 53.53 88 ASP B CA 1
ATOM 1497 C C . ASP B 1 89 ? 40.896 27.566 10.074 1.00 33.74 88 ASP B C 1
ATOM 1498 O O . ASP B 1 89 ? 42.023 27.096 9.981 1.00 44.23 88 ASP B O 1
ATOM 1503 N N . PHE B 1 90 ? 40.270 27.644 11.255 1.00 48.25 89 PHE B N 1
ATOM 1504 C CA . PHE B 1 90 ? 40.973 27.247 12.516 1.00 49.03 89 PHE B CA 1
ATOM 1505 C C . PHE B 1 90 ? 41.158 25.744 12.511 1.00 44.39 89 PHE B C 1
ATOM 1506 O O . PHE B 1 90 ? 42.188 25.204 12.909 1.00 40.21 89 PHE B O 1
ATOM 1514 N N . PHE B 1 91 ? 40.155 25.034 12.043 1.00 37.80 90 PHE B N 1
ATOM 1515 C CA . PHE B 1 91 ? 40.208 23.576 11.992 1.00 37.11 90 PHE B CA 1
ATOM 1516 C C . PHE B 1 91 ? 41.252 23.062 10.994 1.00 31.83 90 PHE B C 1
ATOM 1517 O O . PHE B 1 91 ? 41.925 22.096 11.307 1.00 35.25 90 PHE B O 1
ATOM 1525 N N . GLN B 1 92 ? 41.374 23.690 9.830 1.00 38.94 91 GLN B N 1
ATOM 1526 C CA . GLN B 1 92 ? 42.263 23.181 8.704 1.00 30.89 91 GLN B CA 1
ATOM 1527 C C . GLN B 1 92 ? 43.641 23.812 8.465 1.00 44.09 91 GLN B C 1
ATOM 1528 O O . GLN B 1 92 ? 43.954 24.824 9.079 1.00 67.14 91 GLN B O 1
#

Secondary structure (DSSP, 8-state):
--HHHHHHHHHHHHHHHHHTSSSSTTSB-HHHHHHHHHHH-HHHH-SS--HHHHHHHHHHH-TTSSSSB-HHHHHHHHHHHHHHHHH-/--HHHHHHHHHHHHHHHHHTSSSSTTSB-HHHHHHHHHHH-HHHH-SS--HHHHHHHHHHH-TTSSSSB-HHHHHHHHHHHHHHHHHHH-

Solvent-accessible surface area: 9339 Å² total; per-residue (Å²): 117,21,71,0,15,103,5,1,46,46,2,2,63,3,0,19,106,9,0,63,98,95,82,60,118,94,52,0,30,78,36,0,0,88,51,0,9,78,112,8,0,54,98,67,43,36,163,137,16,70,70,91,36,3,97,150,34,12,53,74,7,16,146,92,96,40,147,41,0,39,10,101,16,0,11,94,8,2,15,91,1,2,31,62,34,47,87,203,117,20,65,0,21,102,6,2,50,46,2,20,86,8,0,50,132,2,0,46,82,113,69,58,115,136,53,0,31,78,47,4,0,96,50,0,4,88,114,15,0,51,81,62,47,27,147,116,14,65,70,110,32,4,106,165,45,12,55,75,9,18,144,86,97,43,148,45,0,36,20,123,13,0,2,71,10,1,9,99,8,0,22,94,21,12,84,161,117,103

Nearest PDB structures (foldseek):
  4duq-assembly1_A  TM=9.899E-01  e=1.248E-13  Homo sapiens
  5dkn-assembly1_A  TM=9.443E-01  e=3.697E-09  Bos taurus
  4cfq-assembly2_B  TM=9.591E-01  e=3.697E-09  Homo sapiens
  2h61-assembly1_A  TM=9.472E-01  e=7.008E-09  Homo sapiens
  4pe0-assembly1_A  TM=9.482E-01  e=8.490E-09  Bos taurus

Foldseek 3Di:
DDPVVVVVVCLVVLQQVLLCPDDHSQWHALVSVQVSCCPPPCVVQPNHRDPVVSQVVQVVLPPPPPRTHGVVSCVVVVVVVVVVVVVD/DDPVVVVVVVLVVLQQVLQCPDDRSQWHALVSVQVCCCPPVCVPCNNHNDPVNSQVVQVVLVPPPPRIHGPVSSVVVVVVVVVVVVVVVD